Protein AF-A0A345YIQ7-F1 (afdb_monomer_lite)

Organism: NCBI:txid2182384

Secondary structure (DSSP, 8-state):
-PPP-BB-TTT--B---TTSTT----EEE--STTPPPEEESS--SSSEETTEEHHHHHHHHHS-HHHHHHHHHHHSSHHHHHHHHHH--EEEETTT--EEEESS---S-SSSPEEEE-S-TTS--GGGTT--HHHHHHTTSEEEE-PPPS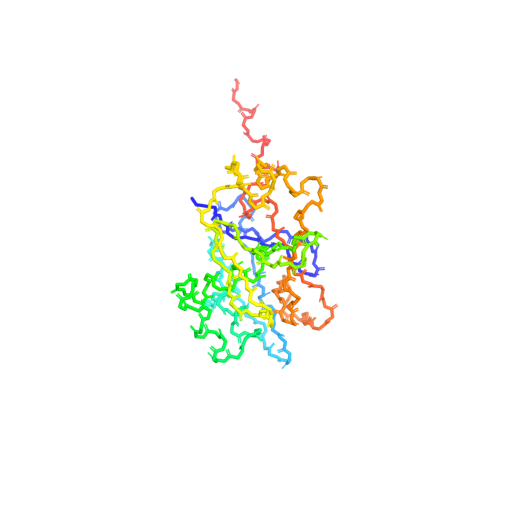S---EES-TT--TTTSPPPPBPTTTTT--GGGGSSSS---

Structure (mmCIF, N/CA/C/O backbone):
data_AF-A0A345YIQ7-F1
#
_entry.id   AF-A0A345YIQ7-F1
#
loop_
_atom_site.group_PDB
_atom_site.id
_atom_site.type_symbol
_atom_site.label_atom_id
_atom_site.label_alt_id
_atom_site.label_comp_id
_atom_site.label_asym_id
_atom_site.label_entity_id
_atom_site.label_seq_id
_atom_site.pdbx_PDB_ins_code
_atom_site.Cartn_x
_atom_site.Cartn_y
_atom_site.Cartn_z
_atom_site.occupancy
_atom_site.B_iso_or_equiv
_atom_site.auth_seq_id
_atom_site.auth_comp_id
_atom_site.auth_asym_id
_atom_site.auth_atom_id
_atom_site.pdbx_PDB_model_num
ATOM 1 N N . MET A 1 1 ? 10.682 13.491 6.549 1.00 53.28 1 MET A N 1
ATOM 2 C CA . MET A 1 1 ? 9.737 12.552 5.906 1.00 53.28 1 MET A CA 1
ATOM 3 C C . MET A 1 1 ? 10.575 11.399 5.394 1.00 53.28 1 MET A C 1
ATOM 5 O O . MET A 1 1 ? 11.660 11.678 4.908 1.00 53.28 1 MET A O 1
ATOM 9 N N . GLY A 1 2 ? 10.145 10.158 5.620 1.00 73.94 2 GLY A N 1
ATOM 10 C CA . GLY A 1 2 ? 10.881 8.972 5.170 1.00 73.94 2 GLY A CA 1
ATOM 11 C C . GLY A 1 2 ? 10.691 8.708 3.678 1.00 73.94 2 GLY A C 1
ATOM 12 O O . GLY A 1 2 ? 9.789 9.278 3.061 1.00 73.94 2 GLY A O 1
ATOM 13 N N . THR A 1 3 ? 11.538 7.853 3.122 1.00 88.88 3 THR A N 1
ATOM 14 C CA . THR A 1 3 ? 11.473 7.362 1.742 1.00 88.88 3 THR A CA 1
ATOM 15 C C . THR A 1 3 ? 10.584 6.123 1.655 1.00 88.88 3 THR A C 1
ATOM 17 O O . THR A 1 3 ? 10.470 5.337 2.600 1.00 88.88 3 THR A O 1
ATOM 20 N N . PHE A 1 4 ? 9.929 5.937 0.512 1.00 92.94 4 PHE A N 1
ATOM 21 C CA . PHE A 1 4 ? 9.233 4.697 0.193 1.00 92.94 4 PHE A CA 1
ATOM 22 C C . PHE A 1 4 ? 10.214 3.725 -0.444 1.00 92.94 4 PHE A C 1
ATOM 24 O O . PHE A 1 4 ? 10.956 4.079 -1.356 1.00 92.94 4 PHE A O 1
ATOM 31 N N . SER A 1 5 ? 10.206 2.483 0.015 1.00 95.19 5 SER A N 1
ATOM 32 C CA . SER A 1 5 ? 10.948 1.409 -0.626 1.00 95.19 5 SER A CA 1
ATOM 33 C C . SER A 1 5 ? 10.295 0.075 -0.290 1.00 95.19 5 SER A C 1
ATOM 35 O O . SER A 1 5 ? 9.668 -0.097 0.763 1.00 95.19 5 SER A O 1
ATOM 37 N N . TRP A 1 6 ? 10.465 -0.876 -1.197 1.00 97.38 6 TRP A N 1
ATOM 38 C CA . TRP A 1 6 ? 9.922 -2.219 -1.113 1.00 97.38 6 TRP A CA 1
ATOM 39 C C . TRP A 1 6 ? 11.036 -3.241 -1.277 1.00 97.38 6 TRP A C 1
ATOM 41 O O . TRP A 1 6 ? 12.146 -2.926 -1.704 1.00 97.38 6 TRP A O 1
ATOM 51 N N . LYS A 1 7 ? 10.727 -4.481 -0.930 1.00 97.94 7 LYS A N 1
ATOM 52 C CA . LYS A 1 7 ? 11.446 -5.642 -1.419 1.00 97.94 7 LYS A CA 1
ATOM 53 C C . LYS A 1 7 ? 10.797 -6.099 -2.714 1.00 97.94 7 LYS A C 1
ATOM 55 O O . LYS A 1 7 ? 9.567 -6.101 -2.830 1.00 97.94 7 LYS A O 1
ATOM 60 N N . THR A 1 8 ? 11.600 -6.495 -3.685 1.00 97.88 8 THR A N 1
ATOM 61 C CA . THR A 1 8 ? 11.051 -7.067 -4.909 1.00 97.88 8 THR A CA 1
ATOM 62 C C . THR A 1 8 ? 10.442 -8.439 -4.642 1.00 97.88 8 THR A C 1
ATOM 64 O O . THR A 1 8 ? 10.848 -9.164 -3.736 1.00 97.88 8 THR A O 1
ATOM 67 N N . ALA A 1 9 ? 9.409 -8.779 -5.399 1.00 97.56 9 ALA A N 1
ATOM 68 C CA . ALA A 1 9 ? 8.647 -10.006 -5.236 1.00 97.56 9 ALA A CA 1
ATOM 69 C C . ALA A 1 9 ? 9.387 -11.248 -5.769 1.00 97.56 9 ALA A C 1
ATOM 71 O O . ALA A 1 9 ? 9.071 -12.363 -5.362 1.00 97.56 9 ALA A O 1
ATOM 72 N N . ASP A 1 10 ? 10.364 -11.057 -6.656 1.00 97.25 10 ASP A N 1
ATOM 73 C CA . ASP A 1 10 ? 11.174 -12.108 -7.281 1.00 97.25 10 ASP A CA 1
ATOM 74 C C . ASP A 1 10 ? 12.348 -12.567 -6.402 1.00 97.25 10 ASP A C 1
ATOM 76 O O . ASP A 1 10 ? 12.560 -13.766 -6.221 1.00 97.25 10 ASP A O 1
ATOM 80 N N . THR A 1 11 ? 13.105 -11.628 -5.832 1.00 96.88 11 THR A N 1
ATOM 81 C CA . THR A 1 11 ? 14.329 -11.917 -5.066 1.00 96.88 11 THR A CA 1
ATOM 82 C C . THR A 1 11 ? 14.197 -11.629 -3.577 1.00 96.88 11 THR A C 1
ATOM 84 O O . THR A 1 11 ? 15.056 -12.044 -2.800 1.00 96.88 11 THR A O 1
ATOM 87 N N . ASN A 1 12 ? 13.126 -10.948 -3.151 1.00 97.06 12 ASN A N 1
ATOM 88 C CA . ASN A 1 12 ? 12.953 -10.458 -1.782 1.00 97.06 12 ASN A CA 1
ATOM 89 C C . ASN A 1 12 ? 14.079 -9.499 -1.335 1.00 97.06 12 ASN A C 1
ATOM 91 O O . ASN A 1 12 ? 14.315 -9.309 -0.139 1.00 97.06 12 ASN A O 1
ATOM 95 N N . GLU A 1 13 ? 14.783 -8.882 -2.286 1.00 96.31 13 GLU A N 1
ATOM 96 C CA . GLU A 1 13 ? 15.823 -7.890 -2.016 1.00 96.31 13 GLU A CA 1
ATOM 97 C C . GLU A 1 13 ? 15.228 -6.482 -1.990 1.00 96.31 13 GLU A C 1
ATOM 99 O O . GLU A 1 13 ? 14.309 -6.159 -2.740 1.00 96.31 13 GLU A O 1
ATOM 104 N N . SER A 1 14 ? 15.758 -5.625 -1.118 1.00 97.00 14 SER A N 1
ATOM 105 C CA . SER A 1 14 ? 15.308 -4.235 -1.012 1.00 97.00 14 SER A CA 1
ATOM 106 C C . SER A 1 14 ? 15.691 -3.414 -2.239 1.00 97.00 14 SER A C 1
ATOM 108 O O . SER A 1 14 ? 16.814 -3.506 -2.729 1.00 97.00 14 SER A O 1
ATOM 110 N N . ILE A 1 15 ? 14.776 -2.554 -2.672 1.00 97.25 15 ILE A N 1
ATOM 111 C CA . ILE A 1 15 ? 15.020 -1.540 -3.692 1.00 97.25 15 ILE A CA 1
ATOM 112 C C . ILE A 1 15 ? 15.771 -0.382 -3.032 1.00 97.25 15 ILE A C 1
ATOM 114 O O . ILE A 1 15 ? 15.213 0.368 -2.226 1.00 97.25 15 ILE A O 1
ATOM 118 N N . ALA A 1 16 ? 17.056 -0.277 -3.339 1.00 96.38 16 ALA A N 1
ATOM 119 C CA . ALA A 1 16 ? 17.892 0.845 -2.947 1.00 96.38 16 ALA A CA 1
ATOM 120 C C . ALA A 1 16 ? 17.504 2.105 -3.730 1.00 96.38 16 ALA A C 1
ATOM 122 O O . ALA A 1 16 ? 17.082 2.010 -4.884 1.00 96.38 16 ALA A O 1
ATOM 123 N N . ILE A 1 17 ? 17.617 3.267 -3.087 1.00 95.44 17 ILE A N 1
ATOM 124 C CA . ILE A 1 17 ? 17.454 4.546 -3.781 1.00 95.44 17 ILE A CA 1
ATOM 125 C C . ILE A 1 17 ? 18.788 5.011 -4.368 1.00 95.44 17 ILE A C 1
ATOM 127 O O . ILE A 1 17 ? 19.855 4.570 -3.927 1.00 95.44 17 ILE A O 1
ATOM 131 N N . SER A 1 18 ? 18.717 5.945 -5.309 1.00 94.38 18 SER A N 1
ATOM 132 C CA . SER A 1 18 ? 19.867 6.574 -5.967 1.00 94.38 18 SER A CA 1
ATOM 133 C C . SER A 1 18 ? 20.905 7.131 -4.984 1.00 94.38 18 SER A C 1
ATOM 135 O O . SER A 1 18 ? 22.092 6.855 -5.131 1.00 94.38 18 SER A O 1
ATOM 137 N N . ASP A 1 19 ? 20.449 7.813 -3.932 1.00 91.19 19 ASP A N 1
ATOM 138 C CA . ASP A 1 19 ? 21.289 8.421 -2.887 1.00 91.19 19 ASP A CA 1
ATOM 139 C C . ASP A 1 19 ? 21.796 7.439 -1.807 1.00 91.19 19 ASP A C 1
ATOM 141 O O . ASP A 1 19 ? 22.431 7.858 -0.839 1.00 91.19 19 ASP A O 1
ATOM 145 N N . SER A 1 20 ? 21.508 6.138 -1.916 1.00 92.56 20 SER A N 1
ATOM 146 C CA . SER A 1 20 ? 22.027 5.142 -0.965 1.00 92.56 20 SER A CA 1
ATOM 147 C C . SER A 1 20 ? 23.438 4.676 -1.334 1.00 92.56 20 SER A C 1
ATOM 149 O O . SER A 1 20 ? 23.842 4.741 -2.494 1.00 92.56 20 SER A O 1
ATOM 151 N N . SER A 1 21 ? 24.172 4.118 -0.370 1.00 89.50 21 SER A N 1
ATOM 152 C CA . SER A 1 21 ? 25.499 3.507 -0.584 1.00 89.50 21 SER A CA 1
ATOM 153 C C . SER A 1 21 ? 25.511 2.418 -1.666 1.00 89.50 21 SER A C 1
ATOM 155 O O . SER A 1 21 ? 26.498 2.239 -2.378 1.00 89.50 21 SER A O 1
ATOM 157 N N . ARG A 1 22 ? 24.390 1.704 -1.821 1.00 91.50 22 ARG A N 1
ATOM 158 C CA . ARG A 1 22 ? 24.201 0.648 -2.824 1.00 91.50 22 ARG A CA 1
ATOM 159 C C . ARG A 1 22 ? 23.920 1.195 -4.225 1.00 91.50 22 ARG A C 1
ATOM 161 O O . ARG A 1 22 ? 24.085 0.453 -5.194 1.00 91.50 22 ARG A O 1
ATOM 168 N N . GLY A 1 23 ? 23.505 2.459 -4.325 1.00 91.81 23 GLY A N 1
ATOM 169 C CA . GLY A 1 23 ? 23.017 3.090 -5.547 1.00 91.81 23 GLY A CA 1
ATOM 170 C C . GLY A 1 23 ? 21.697 2.500 -6.059 1.00 91.81 23 GLY A C 1
ATOM 171 O O . GLY A 1 23 ? 21.226 1.452 -5.607 1.00 91.81 23 GLY A O 1
ATOM 172 N N . ALA A 1 24 ? 21.095 3.176 -7.037 1.00 93.94 24 ALA A N 1
ATOM 173 C CA . ALA A 1 24 ? 19.934 2.653 -7.747 1.00 93.94 24 ALA A CA 1
ATOM 174 C C . ALA A 1 24 ? 20.339 1.568 -8.760 1.00 93.94 24 ALA A C 1
ATOM 176 O O . ALA A 1 24 ? 21.426 1.588 -9.346 1.00 93.94 24 ALA A O 1
ATOM 177 N N . ARG A 1 25 ? 19.430 0.618 -8.989 1.00 95.12 25 ARG A N 1
ATOM 178 C CA . ARG A 1 25 ? 19.499 -0.339 -10.099 1.00 95.12 25 ARG A CA 1
ATOM 179 C C . ARG A 1 25 ? 18.146 -0.428 -10.784 1.00 95.12 25 ARG A C 1
ATOM 181 O O . ARG A 1 25 ? 17.137 -0.148 -10.147 1.00 95.12 25 ARG A O 1
ATOM 188 N N . ASP A 1 26 ? 18.144 -0.897 -12.030 1.00 97.75 26 ASP A N 1
ATOM 189 C CA . ASP A 1 26 ? 16.927 -1.181 -12.795 1.00 97.75 26 ASP A CA 1
ATOM 190 C C . ASP A 1 26 ? 15.902 -1.963 -11.958 1.00 97.75 26 ASP A C 1
ATOM 192 O O . ASP A 1 26 ? 16.164 -3.094 -11.546 1.00 97.75 26 ASP A O 1
ATOM 196 N N . VAL A 1 27 ? 14.724 -1.380 -11.757 1.00 98.06 27 VAL A N 1
ATOM 197 C CA . VAL A 1 27 ? 13.566 -1.993 -11.100 1.00 98.06 27 VAL A CA 1
ATOM 198 C C . VAL A 1 27 ? 12.358 -1.879 -12.009 1.00 98.06 27 VAL A C 1
ATOM 200 O O . VAL A 1 27 ? 12.167 -0.893 -12.713 1.00 98.06 27 VAL A O 1
ATOM 203 N N . TYR A 1 28 ? 11.509 -2.891 -11.971 1.00 98.44 28 TYR A N 1
ATOM 204 C CA . TYR A 1 28 ? 10.303 -2.974 -12.768 1.00 98.44 28 TYR A CA 1
ATOM 205 C C . TYR A 1 28 ? 9.094 -3.057 -11.842 1.00 98.44 28 TYR A C 1
ATOM 207 O O . TYR A 1 28 ? 8.982 -3.995 -11.051 1.00 98.44 28 TYR A O 1
ATOM 215 N N . LEU A 1 29 ? 8.177 -2.093 -11.942 1.00 98.38 29 LEU A N 1
ATOM 216 C CA . LEU A 1 29 ? 6.825 -2.234 -11.408 1.00 98.38 29 LEU A CA 1
ATOM 217 C C . LEU A 1 29 ? 6.058 -3.174 -12.342 1.00 98.38 29 LEU A C 1
ATOM 219 O O . LEU A 1 29 ? 5.773 -2.833 -13.494 1.00 98.38 29 LEU A O 1
ATOM 223 N N . LEU A 1 30 ? 5.762 -4.375 -11.853 1.00 98.19 30 LEU A N 1
ATOM 224 C CA . LEU A 1 30 ? 5.058 -5.398 -12.615 1.00 98.19 30 LEU A CA 1
ATOM 225 C C . LEU A 1 30 ? 3.581 -5.025 -12.764 1.00 98.19 30 LEU A C 1
ATOM 227 O O . LEU A 1 30 ? 2.964 -4.500 -11.835 1.00 98.19 30 LEU A O 1
ATOM 231 N N . GLN A 1 31 ? 3.003 -5.349 -13.919 1.00 97.06 31 GLN A N 1
ATOM 232 C CA . GLN A 1 31 ? 1.607 -5.060 -14.235 1.00 97.06 31 GLN A CA 1
ATOM 233 C C . GLN A 1 31 ? 0.818 -6.362 -14.483 1.00 97.06 31 GLN A C 1
ATOM 235 O O . GLN A 1 31 ? 1.374 -7.319 -15.022 1.00 97.06 31 GLN A O 1
ATOM 240 N N . PRO A 1 32 ? -0.465 -6.443 -14.083 1.00 95.19 32 PRO A N 1
ATOM 241 C CA . PRO A 1 32 ? -1.320 -7.588 -14.388 1.00 95.19 32 PRO A CA 1
ATOM 242 C C . PRO A 1 32 ? -1.734 -7.608 -15.869 1.00 95.19 32 PRO A C 1
ATOM 244 O O . PRO A 1 32 ? -1.751 -6.575 -16.531 1.00 95.19 32 PRO A O 1
ATOM 247 N N . GLY A 1 33 ? -2.171 -8.772 -16.363 1.00 86.88 33 GLY A N 1
ATOM 248 C CA . GLY A 1 33 ? -2.872 -8.878 -17.651 1.00 86.88 33 GLY A CA 1
ATOM 249 C C . GLY A 1 33 ? -2.000 -8.659 -18.891 1.00 86.88 33 GLY A C 1
ATOM 250 O O . GLY A 1 33 ? -2.426 -7.965 -19.808 1.00 86.88 33 GLY A O 1
ATOM 251 N N . ASP A 1 34 ? -0.799 -9.244 -18.912 1.00 84.75 34 ASP A N 1
ATOM 252 C CA . ASP A 1 34 ? 0.189 -9.156 -20.005 1.00 84.75 34 ASP A CA 1
ATOM 253 C C . ASP A 1 34 ? 0.680 -7.726 -20.331 1.00 84.75 34 ASP A C 1
ATOM 255 O O . ASP A 1 34 ? 1.363 -7.507 -21.336 1.00 84.75 34 ASP A O 1
ATOM 259 N N . GLU A 1 35 ? 0.356 -6.739 -19.492 1.00 93.88 35 GLU A N 1
ATOM 260 C CA . GLU A 1 35 ? 0.889 -5.384 -19.606 1.00 93.88 35 GLU A CA 1
ATOM 261 C C . GLU A 1 35 ? 2.404 -5.371 -19.345 1.00 93.88 35 GLU A C 1
ATOM 263 O O . GLU A 1 35 ? 2.919 -6.065 -18.467 1.00 93.88 35 GLU A O 1
ATOM 268 N N . ALA A 1 36 ? 3.135 -4.573 -20.128 1.00 95.62 36 ALA A N 1
ATOM 269 C CA . ALA A 1 36 ? 4.586 -4.496 -20.016 1.00 95.62 36 ALA A CA 1
ATOM 270 C C . ALA A 1 36 ? 4.995 -3.860 -18.674 1.00 95.62 36 ALA A C 1
ATOM 272 O O . ALA A 1 36 ? 4.470 -2.801 -18.332 1.00 95.62 36 ALA A O 1
ATOM 273 N N . PRO A 1 37 ? 5.966 -4.430 -17.938 1.00 97.50 37 PRO A N 1
ATOM 274 C CA . PRO A 1 37 ? 6.440 -3.821 -16.703 1.00 97.50 37 PRO A CA 1
ATOM 275 C C . PRO A 1 37 ? 6.976 -2.402 -16.908 1.00 97.50 37 PRO A C 1
ATOM 277 O O . PRO A 1 37 ? 7.632 -2.099 -17.909 1.00 97.50 37 PRO A O 1
ATOM 280 N N . ILE A 1 38 ? 6.734 -1.535 -15.926 1.00 98.19 38 ILE A N 1
ATOM 281 C CA . ILE A 1 38 ? 7.197 -0.148 -15.951 1.00 98.19 38 ILE A CA 1
ATOM 282 C C . ILE A 1 38 ? 8.599 -0.099 -15.348 1.00 98.19 38 ILE A C 1
ATOM 284 O O . ILE A 1 38 ? 8.774 -0.367 -14.160 1.00 98.19 38 ILE A O 1
ATOM 288 N N . LYS A 1 39 ? 9.591 0.233 -16.176 1.00 98.31 39 LYS A N 1
ATOM 289 C CA . LYS A 1 39 ? 10.994 0.340 -15.772 1.00 98.31 39 LYS A CA 1
ATOM 290 C C . LYS A 1 39 ? 11.277 1.663 -15.051 1.00 98.31 39 LYS A C 1
ATOM 292 O O . LYS A 1 39 ? 10.866 2.718 -15.524 1.00 98.31 39 LYS A O 1
ATOM 297 N N . GLU A 1 40 ? 12.061 1.578 -13.986 1.00 98.19 40 GLU A N 1
ATOM 298 C CA . GLU A 1 40 ? 12.738 2.671 -13.293 1.00 98.19 40 GLU A CA 1
ATOM 299 C C . GLU A 1 40 ? 14.228 2.331 -13.183 1.00 98.19 40 GLU A C 1
ATOM 301 O O . GLU A 1 40 ? 14.563 1.248 -12.707 1.00 98.19 40 GLU A O 1
ATOM 306 N N . ASP A 1 41 ? 15.118 3.199 -13.657 1.00 96.75 41 ASP A N 1
ATOM 307 C CA . ASP A 1 41 ? 16.571 2.983 -13.614 1.00 96.75 41 ASP A CA 1
ATOM 308 C C . ASP A 1 41 ? 17.291 3.832 -12.564 1.00 96.75 41 ASP A C 1
ATOM 310 O O . ASP A 1 41 ? 18.425 3.501 -12.211 1.00 96.75 41 ASP A O 1
ATOM 314 N N . ASP A 1 42 ? 16.632 4.852 -12.009 1.00 96.62 42 ASP A N 1
ATOM 315 C CA . ASP A 1 42 ? 17.214 5.752 -11.015 1.00 96.62 42 ASP A CA 1
ATOM 316 C C . ASP A 1 42 ? 16.199 6.108 -9.916 1.00 96.62 42 ASP A C 1
ATOM 318 O O . ASP A 1 42 ? 15.748 7.241 -9.758 1.00 96.62 42 ASP A O 1
ATOM 322 N N . TYR A 1 43 ? 15.780 5.097 -9.150 1.00 96.94 43 TYR A N 1
ATOM 323 C CA . TYR A 1 43 ? 14.719 5.257 -8.158 1.00 96.94 43 TYR A CA 1
ATOM 324 C C . TYR A 1 43 ? 15.101 6.217 -7.013 1.00 96.94 43 TYR A C 1
ATOM 326 O O . TYR A 1 43 ? 15.955 5.914 -6.185 1.00 96.94 43 TYR A O 1
ATOM 334 N N . GLU A 1 44 ? 14.386 7.338 -6.886 1.00 95.62 44 GLU A N 1
ATOM 335 C CA . GLU A 1 44 ? 14.673 8.398 -5.897 1.00 95.62 44 GLU A CA 1
ATOM 336 C C . GLU A 1 44 ? 13.989 8.202 -4.523 1.00 95.62 44 GLU A C 1
ATOM 338 O O . GLU A 1 44 ? 14.030 9.078 -3.659 1.00 95.62 44 GLU A O 1
ATOM 343 N N . GLY A 1 45 ? 13.274 7.094 -4.295 1.00 94.12 45 GLY A N 1
ATOM 344 C CA . GLY A 1 45 ? 12.605 6.856 -3.004 1.00 94.12 45 GLY A CA 1
ATOM 345 C C . GLY A 1 45 ? 11.236 7.525 -2.823 1.00 94.12 45 GLY A C 1
ATOM 346 O O . GLY A 1 45 ? 10.669 7.472 -1.729 1.00 94.12 45 GLY A O 1
ATOM 347 N N . CYS A 1 46 ? 10.663 8.139 -3.864 1.00 93.19 46 CYS A N 1
ATOM 348 C CA . CYS A 1 46 ? 9.372 8.845 -3.784 1.00 93.19 46 CYS A CA 1
ATOM 349 C C . CYS A 1 46 ? 8.146 7.995 -4.176 1.00 93.19 46 CYS A C 1
ATOM 351 O O . CYS A 1 46 ? 7.013 8.500 -4.171 1.00 93.19 46 CYS A O 1
ATOM 353 N N . GLY A 1 47 ? 8.353 6.714 -4.494 1.00 95.44 47 GLY A N 1
ATOM 354 C CA . GLY A 1 47 ? 7.321 5.793 -4.972 1.00 95.44 47 GLY A CA 1
ATOM 355 C C . GLY A 1 47 ? 6.905 6.018 -6.426 1.00 95.44 47 GLY A C 1
ATOM 356 O O . GLY A 1 47 ? 5.792 5.656 -6.786 1.00 95.44 47 GLY A O 1
ATOM 357 N N . VAL A 1 48 ? 7.758 6.640 -7.242 1.00 97.25 48 VAL A N 1
ATOM 358 C CA . VAL A 1 48 ? 7.528 6.852 -8.677 1.00 97.25 48 VAL A CA 1
ATOM 359 C C . VAL A 1 48 ? 8.434 5.903 -9.456 1.00 97.25 48 VAL A C 1
ATOM 361 O O . VAL A 1 48 ? 9.620 5.836 -9.156 1.00 97.25 48 VAL A O 1
ATOM 364 N N . PHE A 1 49 ? 7.868 5.174 -10.417 1.00 97.75 49 PHE A N 1
ATOM 365 C CA . PHE A 1 49 ? 8.582 4.236 -11.284 1.00 97.75 49 PHE A CA 1
ATOM 366 C C . PHE A 1 49 ? 8.224 4.538 -12.733 1.00 97.75 49 PHE A C 1
ATOM 368 O O . PHE A 1 49 ? 7.044 4.493 -13.087 1.00 97.75 49 PHE A O 1
ATOM 375 N N . GLY A 1 50 ? 9.200 4.905 -13.563 1.00 96.44 50 GLY A N 1
ATOM 376 C CA . GLY A 1 50 ? 8.965 5.237 -14.973 1.00 96.44 50 GLY A CA 1
ATOM 377 C C . GLY A 1 50 ? 7.935 6.358 -15.163 1.00 96.44 50 GLY A C 1
ATOM 378 O O . GLY A 1 50 ? 7.163 6.350 -16.123 1.00 96.44 50 GLY A O 1
ATOM 379 N N . GLY A 1 51 ? 7.866 7.294 -14.210 1.00 96.31 51 GLY A N 1
ATOM 380 C CA . GLY A 1 51 ? 6.884 8.384 -14.174 1.00 96.31 51 GLY A CA 1
ATOM 381 C C . GLY A 1 51 ? 5.504 8.023 -13.606 1.00 96.31 51 GLY A C 1
ATOM 382 O O . GLY A 1 51 ? 4.638 8.896 -13.537 1.00 96.31 51 GLY A O 1
ATOM 383 N N . VAL A 1 52 ? 5.283 6.778 -13.172 1.00 97.44 52 VAL A N 1
ATOM 384 C CA . VAL A 1 52 ? 4.031 6.319 -12.550 1.00 97.44 52 VAL A CA 1
ATOM 385 C C . VAL A 1 52 ? 4.179 6.282 -11.032 1.00 97.44 52 VAL A C 1
ATOM 387 O O . VAL A 1 52 ? 5.045 5.5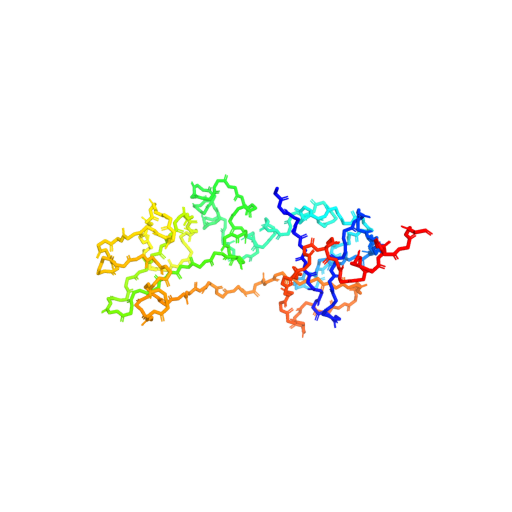87 -10.507 1.00 97.44 52 VAL A O 1
ATOM 390 N N . ASP A 1 53 ? 3.319 7.001 -10.307 1.00 97.94 53 ASP A N 1
ATOM 391 C CA . ASP A 1 53 ? 3.242 6.890 -8.847 1.00 97.94 53 ASP A CA 1
ATOM 392 C C . ASP A 1 53 ? 2.593 5.550 -8.464 1.00 97.94 53 ASP A C 1
ATOM 394 O O . ASP A 1 53 ? 1.431 5.292 -8.783 1.00 97.94 53 ASP A O 1
ATOM 398 N N . ALA A 1 54 ? 3.352 4.691 -7.784 1.00 98.06 54 ALA A N 1
ATOM 399 C CA . ALA A 1 54 ? 2.941 3.338 -7.429 1.00 98.06 54 ALA A CA 1
ATOM 400 C C . ALA A 1 54 ? 1.681 3.322 -6.550 1.00 98.06 54 ALA A C 1
ATOM 402 O O . ALA A 1 54 ? 0.820 2.463 -6.724 1.00 98.06 54 ALA A O 1
ATOM 403 N N . TYR A 1 55 ? 1.514 4.282 -5.636 1.00 97.06 55 TYR A N 1
ATOM 404 C CA . TYR A 1 55 ? 0.316 4.334 -4.798 1.00 97.06 55 TYR A CA 1
ATOM 405 C C . TYR A 1 55 ? -0.900 4.830 -5.565 1.00 97.06 55 TYR A C 1
ATOM 407 O O . TYR A 1 55 ? -1.994 4.296 -5.380 1.00 97.06 55 TYR A O 1
ATOM 415 N N . GLN A 1 56 ? -0.730 5.814 -6.446 1.00 97.62 56 GLN A N 1
ATOM 416 C CA . GLN A 1 56 ? -1.810 6.193 -7.351 1.00 97.62 56 GLN A CA 1
ATOM 417 C C . GLN A 1 56 ? -2.223 5.004 -8.232 1.00 97.62 56 GLN A C 1
ATOM 419 O O . GLN A 1 56 ? -3.410 4.690 -8.295 1.00 97.62 56 GLN A O 1
ATOM 424 N N . TRP A 1 57 ? -1.253 4.298 -8.823 1.00 97.88 57 TRP A N 1
ATOM 425 C CA . TRP A 1 57 ? -1.498 3.084 -9.605 1.00 97.88 57 TRP A CA 1
ATOM 426 C C . TRP A 1 57 ? -2.258 2.030 -8.789 1.00 97.88 57 TRP A C 1
ATOM 428 O O . TRP A 1 57 ? -3.245 1.470 -9.264 1.00 97.88 57 TRP A O 1
ATOM 438 N N . LEU A 1 58 ? -1.859 1.805 -7.532 1.00 97.00 58 LEU A N 1
ATOM 439 C CA . LEU A 1 58 ? -2.517 0.855 -6.635 1.00 97.00 58 LEU A CA 1
ATOM 440 C C . LEU A 1 58 ? -3.991 1.219 -6.405 1.00 97.00 58 LEU A C 1
ATOM 442 O O . LEU A 1 58 ? -4.853 0.340 -6.444 1.00 97.00 58 LEU A O 1
ATOM 446 N N . ALA A 1 59 ? -4.288 2.500 -6.178 1.00 96.19 59 ALA A N 1
ATOM 447 C CA . ALA A 1 59 ? -5.656 2.971 -5.984 1.00 96.19 59 ALA A CA 1
ATOM 448 C C . ALA A 1 59 ? -6.508 2.792 -7.247 1.00 96.19 59 ALA A C 1
ATOM 450 O O . ALA A 1 59 ? -7.607 2.248 -7.173 1.00 96.19 59 ALA A O 1
ATOM 451 N N . GLU A 1 60 ? -5.986 3.195 -8.404 1.00 96.50 60 GLU A N 1
ATOM 452 C CA . GLU A 1 60 ? -6.689 3.122 -9.689 1.00 96.50 60 GLU A CA 1
ATOM 453 C C . GLU A 1 60 ? -6.957 1.684 -10.149 1.00 96.50 60 GLU A C 1
ATOM 455 O O . GLU A 1 60 ? -7.962 1.432 -10.808 1.00 96.50 60 GLU A O 1
ATOM 460 N N . ARG A 1 61 ? -6.087 0.727 -9.802 1.00 96.00 61 ARG A N 1
ATOM 461 C CA . ARG A 1 61 ? -6.281 -0.685 -10.172 1.00 96.00 61 ARG A CA 1
ATOM 462 C C . ARG A 1 61 ? -7.269 -1.425 -9.290 1.00 96.00 61 ARG A C 1
ATOM 464 O O . ARG A 1 61 ? -7.890 -2.369 -9.763 1.00 96.00 61 ARG A O 1
ATOM 471 N N . ASN A 1 62 ? -7.407 -1.025 -8.030 1.00 95.44 62 ASN A N 1
ATOM 472 C CA . ASN A 1 62 ? -8.249 -1.741 -7.072 1.00 95.44 62 ASN A CA 1
ATOM 473 C C . ASN A 1 62 ? -9.626 -1.097 -6.864 1.00 95.44 62 ASN A C 1
ATOM 475 O O . ASN A 1 62 ? -10.464 -1.697 -6.196 1.00 95.44 62 ASN A O 1
ATOM 479 N N . LEU A 1 63 ? -9.875 0.102 -7.400 1.00 93.88 63 LEU A N 1
ATOM 480 C CA . LEU A 1 63 ? -11.123 0.838 -7.197 1.00 93.88 63 LEU A CA 1
ATOM 481 C C . LEU A 1 63 ? -11.796 1.186 -8.523 1.00 93.88 63 LEU A C 1
ATOM 483 O O . LEU A 1 63 ? -11.146 1.541 -9.504 1.00 93.88 63 LEU A O 1
ATOM 487 N N . THR A 1 64 ? -13.128 1.156 -8.527 1.00 93.62 64 THR A N 1
ATOM 488 C CA . THR A 1 64 ? -13.915 1.776 -9.604 1.00 93.62 64 THR A CA 1
ATOM 489 C C . THR A 1 64 ? -13.712 3.299 -9.618 1.00 93.62 64 THR A C 1
ATOM 491 O O . THR A 1 64 ? -13.373 3.875 -8.578 1.00 93.62 64 THR A O 1
ATOM 494 N N . PRO A 1 65 ? -13.943 3.990 -10.751 1.00 94.69 65 PRO A N 1
ATOM 495 C CA . PRO A 1 65 ? -13.839 5.450 -10.817 1.00 94.69 65 PRO A CA 1
ATOM 496 C C . PRO A 1 65 ? -14.685 6.171 -9.759 1.00 94.69 65 PRO A C 1
ATOM 498 O O . PRO A 1 65 ? -14.238 7.160 -9.179 1.00 94.69 65 PRO A O 1
ATOM 501 N N . GLU A 1 66 ? -15.881 5.656 -9.471 1.00 93.06 66 GLU A N 1
ATOM 502 C CA . GLU A 1 66 ? -16.779 6.190 -8.448 1.00 93.06 66 GLU A CA 1
ATOM 503 C C . GLU A 1 66 ? -16.182 6.033 -7.042 1.00 93.06 66 GLU A C 1
ATOM 505 O O . GLU A 1 66 ? -16.069 7.016 -6.309 1.00 93.06 66 GLU A O 1
ATOM 510 N N . GLN A 1 67 ? -15.714 4.829 -6.689 1.00 92.56 67 GLN A N 1
ATOM 511 C CA . GLN A 1 67 ? -15.059 4.577 -5.398 1.00 92.56 67 GLN A CA 1
ATOM 512 C C . GLN A 1 67 ? -13.784 5.407 -5.227 1.00 92.56 67 GLN A C 1
ATOM 514 O O . GLN A 1 67 ? -13.520 5.921 -4.139 1.00 92.56 67 GLN A O 1
ATOM 519 N N . LEU A 1 68 ? -12.983 5.544 -6.287 1.00 94.75 68 LEU A N 1
ATOM 520 C CA . LEU A 1 68 ? -11.759 6.336 -6.260 1.00 94.75 68 LEU A CA 1
ATOM 521 C C . LEU A 1 68 ? -12.065 7.815 -6.006 1.00 94.75 68 LEU A C 1
ATOM 523 O O . LEU A 1 68 ? -11.390 8.441 -5.190 1.00 94.75 68 LEU A O 1
ATOM 527 N N . GLN A 1 69 ? -13.089 8.367 -6.658 1.00 94.62 69 GLN A N 1
ATOM 528 C CA . GLN A 1 69 ? -13.494 9.757 -6.459 1.00 94.62 69 GLN A CA 1
ATOM 529 C C . GLN A 1 69 ? -13.936 10.011 -5.010 1.00 94.62 69 GLN A C 1
ATOM 531 O O . GLN A 1 69 ? -13.453 10.954 -4.381 1.00 94.62 69 GLN A O 1
ATOM 536 N N . GLU A 1 70 ? -14.779 9.143 -4.447 1.00 91.94 70 GLU A N 1
ATOM 537 C CA . GLU A 1 70 ? -15.197 9.234 -3.040 1.00 91.94 70 GLU A CA 1
ATOM 538 C C . GLU A 1 70 ? -14.003 9.100 -2.080 1.00 91.94 70 GLU A C 1
ATOM 540 O O . GLU A 1 70 ? -13.865 9.854 -1.114 1.00 91.94 70 GLU A O 1
ATOM 545 N N . ALA A 1 71 ? -13.087 8.173 -2.363 1.00 91.94 71 ALA A N 1
ATOM 546 C CA . ALA A 1 71 ? -11.873 7.982 -1.580 1.00 91.94 71 ALA A CA 1
ATOM 547 C C . ALA A 1 71 ? -10.946 9.209 -1.625 1.00 91.94 71 ALA A C 1
ATOM 549 O O . ALA A 1 71 ? -10.359 9.572 -0.604 1.00 91.94 71 ALA A O 1
ATOM 550 N N . ILE A 1 72 ? -10.833 9.883 -2.773 1.00 94.25 72 ILE A N 1
ATOM 551 C CA . ILE A 1 72 ? -10.046 11.115 -2.928 1.00 94.25 72 ILE A CA 1
ATOM 552 C C . ILE A 1 72 ? -10.625 12.250 -2.083 1.00 94.25 72 ILE A C 1
ATOM 554 O O . ILE A 1 72 ? -9.858 12.984 -1.465 1.00 94.25 72 ILE A O 1
ATOM 558 N N . GLU A 1 73 ? -11.947 12.384 -1.992 1.00 92.50 73 GLU A N 1
ATOM 559 C CA . GLU A 1 73 ? -12.576 13.399 -1.132 1.00 92.50 73 GLU A CA 1
ATOM 560 C C . GLU A 1 73 ? -12.230 13.198 0.352 1.00 92.50 73 GLU A C 1
A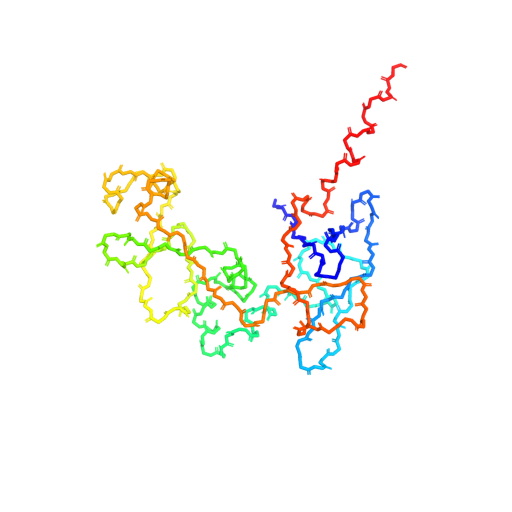TOM 562 O O . GLU A 1 73 ? -12.130 14.162 1.114 1.00 92.50 73 GLU A O 1
ATOM 567 N N . VAL A 1 74 ? -11.989 11.948 0.756 1.00 88.75 74 VAL A N 1
ATOM 568 C CA . VAL A 1 74 ? -11.632 11.571 2.128 1.00 88.75 74 VAL A CA 1
ATOM 569 C C . VAL A 1 74 ? -10.124 11.671 2.395 1.00 88.75 74 VAL A C 1
ATOM 571 O O . VAL A 1 74 ? -9.720 12.175 3.447 1.00 88.75 74 VAL A O 1
ATOM 574 N N . CYS A 1 75 ? -9.292 11.180 1.474 1.00 88.56 75 CYS A N 1
ATOM 575 C CA . CYS A 1 75 ? -7.837 11.058 1.635 1.00 88.56 75 CYS A CA 1
ATOM 576 C C . CYS A 1 75 ? -7.046 12.237 1.035 1.00 88.56 75 CYS A C 1
ATOM 578 O O . CYS A 1 75 ? -5.853 12.379 1.299 1.00 88.56 75 CYS A O 1
ATOM 580 N N . GLY A 1 76 ? -7.688 13.081 0.228 1.00 92.06 76 GLY A N 1
ATOM 581 C CA . GLY A 1 76 ? -7.139 14.288 -0.393 1.00 92.06 76 GLY A CA 1
ATOM 582 C C . GLY A 1 76 ? -6.603 14.103 -1.817 1.00 92.06 76 GLY A C 1
ATOM 583 O O . GLY A 1 76 ? -6.709 15.022 -2.625 1.00 92.06 76 GLY A O 1
ATOM 584 N N . ASN A 1 77 ? -6.019 12.948 -2.149 1.00 94.12 77 ASN A N 1
ATOM 585 C CA . ASN A 1 77 ? -5.559 12.614 -3.505 1.00 94.12 77 ASN A CA 1
ATOM 586 C C . ASN A 1 77 ? -5.382 11.094 -3.684 1.00 94.12 77 ASN A C 1
ATOM 588 O O . ASN A 1 77 ? -5.348 10.351 -2.703 1.00 94.12 77 ASN A O 1
ATOM 592 N N . ALA A 1 78 ? -5.236 10.639 -4.934 1.00 95.31 78 ALA A N 1
ATOM 593 C CA . ALA A 1 78 ? -5.143 9.217 -5.277 1.00 95.31 78 ALA A CA 1
ATOM 594 C C . ALA A 1 78 ? -3.913 8.518 -4.669 1.00 95.31 78 ALA A C 1
ATOM 596 O O . ALA A 1 78 ? -4.026 7.391 -4.191 1.00 95.31 78 ALA A O 1
ATOM 597 N N . LYS A 1 79 ? -2.761 9.203 -4.588 1.00 94.69 79 LYS A N 1
ATOM 598 C CA . LYS A 1 79 ? -1.571 8.686 -3.891 1.00 94.69 79 LYS A CA 1
ATOM 599 C C . LYS A 1 79 ? -1.892 8.366 -2.430 1.00 94.69 79 LYS A C 1
ATOM 601 O O . LYS A 1 79 ? -1.584 7.280 -1.953 1.00 94.69 79 LYS A O 1
ATOM 606 N N . MET A 1 80 ? -2.561 9.273 -1.720 1.00 91.94 80 MET A N 1
ATOM 607 C CA . MET A 1 80 ? -2.952 9.047 -0.326 1.00 91.94 80 MET A CA 1
ATOM 608 C C . MET A 1 80 ? -3.998 7.942 -0.181 1.00 91.94 80 MET A C 1
ATOM 610 O O . MET A 1 80 ? -3.948 7.216 0.809 1.00 91.94 80 MET A O 1
ATOM 614 N N . VAL A 1 81 ? -4.889 7.760 -1.163 1.00 93.50 81 VAL A N 1
ATOM 615 C CA . VAL A 1 81 ? -5.781 6.590 -1.210 1.00 93.50 81 VAL A CA 1
ATOM 616 C C . VAL A 1 81 ? -4.957 5.304 -1.278 1.00 93.50 81 VAL A C 1
ATOM 618 O O . VAL A 1 81 ? -5.147 4.430 -0.437 1.00 93.50 81 VAL A O 1
ATOM 621 N N . GLY A 1 82 ? -3.992 5.203 -2.195 1.00 94.38 82 GLY A N 1
ATOM 622 C CA . GLY A 1 82 ? -3.117 4.032 -2.312 1.00 94.38 82 GLY A CA 1
ATOM 623 C C . GLY A 1 82 ? -2.279 3.768 -1.064 1.00 94.38 82 GLY A C 1
ATOM 624 O O . GLY A 1 82 ? -2.173 2.627 -0.612 1.00 94.38 82 GLY A O 1
ATOM 625 N N . VAL A 1 83 ? -1.744 4.820 -0.438 1.00 91.88 83 VAL A N 1
ATOM 626 C CA . VAL A 1 83 ? -1.062 4.698 0.858 1.00 91.88 83 VAL A CA 1
ATOM 627 C C . VAL A 1 83 ? -2.023 4.120 1.896 1.00 91.88 83 VAL A C 1
ATOM 629 O O . VAL A 1 83 ? -1.660 3.171 2.587 1.00 91.88 83 VAL A O 1
ATOM 632 N N . SER A 1 84 ? -3.260 4.617 1.991 1.00 90.56 84 SER A N 1
ATOM 633 C CA . SER A 1 84 ? -4.269 4.057 2.897 1.00 90.56 84 SER A CA 1
ATOM 634 C C . SER A 1 84 ? -4.619 2.602 2.570 1.00 90.56 84 SER A C 1
ATOM 636 O O . SER A 1 84 ? -4.755 1.817 3.504 1.00 90.56 84 SER A O 1
ATOM 638 N N . LEU A 1 85 ? -4.704 2.213 1.296 1.00 91.44 85 LEU A N 1
ATOM 639 C CA . LEU A 1 85 ? -4.951 0.826 0.882 1.00 91.44 85 LEU A CA 1
ATOM 640 C C . LEU A 1 85 ? -3.845 -0.125 1.355 1.00 91.44 85 LEU A C 1
ATOM 642 O O . LEU A 1 85 ? -4.135 -1.146 1.974 1.00 91.44 85 LEU A O 1
ATOM 646 N N . GLU A 1 86 ? -2.578 0.221 1.115 1.00 91.00 86 GLU A N 1
ATOM 647 C CA . GLU A 1 86 ? -1.443 -0.644 1.471 1.00 91.00 86 GLU A CA 1
ATOM 648 C C . GLU A 1 86 ? -1.058 -0.546 2.964 1.00 91.00 86 GLU A C 1
ATOM 650 O O . GLU A 1 86 ? -0.515 -1.490 3.546 1.00 91.00 86 GLU A O 1
ATOM 655 N N . HIS A 1 87 ? -1.294 0.602 3.612 1.00 85.88 87 HIS A N 1
ATOM 656 C CA . HIS A 1 87 ? -0.764 0.900 4.953 1.00 85.88 87 HIS A CA 1
ATOM 657 C C . HIS A 1 87 ? -1.808 1.059 6.029 1.00 85.88 87 HIS A C 1
ATOM 659 O O . HIS A 1 87 ? -1.509 0.809 7.202 1.00 85.88 87 HIS A O 1
ATOM 665 N N . GLY A 1 88 ? -2.981 1.552 5.665 1.00 83.00 88 GLY A N 1
ATOM 666 C CA . GLY A 1 88 ? -3.999 1.857 6.639 1.00 83.00 88 GLY A CA 1
ATOM 667 C C . GLY A 1 88 ? -4.574 0.569 7.210 1.00 83.00 88 GLY A C 1
ATOM 668 O O . GLY A 1 88 ? -4.775 -0.426 6.516 1.00 83.00 88 GLY A O 1
ATOM 669 N N . ASN A 1 89 ? -4.852 0.615 8.506 1.00 84.62 89 ASN A N 1
ATOM 670 C CA . ASN A 1 89 ? -5.713 -0.362 9.141 1.00 84.62 89 ASN A CA 1
ATOM 671 C C . ASN A 1 89 ? -7.018 0.344 9.484 1.00 84.62 89 ASN A C 1
ATOM 673 O O . ASN A 1 89 ? -7.021 1.511 9.891 1.00 84.62 89 ASN A O 1
ATOM 677 N N . TYR A 1 90 ? -8.106 -0.396 9.378 1.00 91.12 90 TYR A N 1
ATOM 678 C CA . TYR A 1 90 ? -9.302 -0.115 10.152 1.00 91.12 90 TYR A CA 1
ATOM 679 C C . TYR A 1 90 ? -9.387 -1.150 11.273 1.00 91.12 90 TYR A C 1
ATOM 681 O O . TYR A 1 90 ? -8.685 -2.160 11.267 1.00 91.12 90 TYR A O 1
ATOM 689 N N . PHE A 1 91 ? -10.194 -0.877 12.283 1.00 92.81 91 PHE A N 1
ATOM 690 C CA . PHE A 1 91 ? -10.279 -1.696 13.480 1.00 92.81 91 PHE A CA 1
ATOM 691 C C . PHE A 1 91 ? -11.701 -2.173 13.662 1.00 92.81 91 PHE A C 1
ATOM 693 O O . PHE A 1 91 ? -12.630 -1.372 13.640 1.00 92.81 91 PHE A O 1
ATOM 700 N N . GLU A 1 92 ? -11.859 -3.467 13.880 1.00 93.94 92 GLU A N 1
ATOM 701 C CA . GLU A 1 92 ? -13.122 -4.058 14.287 1.00 93.94 92 GLU A CA 1
ATOM 702 C C . GLU A 1 92 ? -13.147 -4.162 15.812 1.00 93.94 92 GLU A C 1
ATOM 704 O O . GLU A 1 92 ? -12.243 -4.733 16.428 1.00 93.94 92 GLU A O 1
ATOM 709 N N . HIS A 1 93 ? -14.176 -3.600 16.439 1.00 94.00 93 HIS A N 1
ATOM 710 C CA . HIS A 1 93 ? -14.348 -3.710 17.880 1.00 94.00 93 HIS A CA 1
ATOM 711 C C . HIS A 1 93 ? -14.932 -5.077 18.249 1.00 94.00 93 HIS A C 1
ATOM 713 O O . HIS A 1 93 ? -16.067 -5.399 17.896 1.00 94.00 93 HIS A O 1
ATOM 719 N N . SER A 1 94 ? -14.183 -5.874 19.010 1.00 94.69 94 SER A N 1
ATOM 720 C CA . SER A 1 94 ? -14.447 -7.308 19.199 1.00 94.69 94 SER A CA 1
ATOM 721 C C . SER A 1 94 ? -15.770 -7.640 19.892 1.00 94.69 94 SER A C 1
ATOM 723 O O . SER A 1 94 ? -16.293 -8.738 19.716 1.00 94.69 94 SER A O 1
ATOM 725 N N . LYS A 1 95 ? -16.344 -6.705 20.661 1.00 92.19 95 LYS A N 1
ATOM 726 C CA . LYS A 1 95 ? -17.644 -6.902 21.327 1.00 92.19 95 LYS A CA 1
ATOM 727 C C . LYS A 1 95 ? -18.840 -6.482 20.468 1.00 92.19 95 LYS A C 1
ATOM 729 O O . LYS A 1 95 ? -19.937 -6.984 20.687 1.00 92.19 95 LYS A O 1
ATOM 734 N N . THR A 1 96 ? -18.662 -5.519 19.560 1.00 92.00 96 THR A N 1
ATOM 735 C CA . THR A 1 96 ? -19.779 -4.859 18.850 1.00 92.00 96 THR A CA 1
ATOM 736 C C . THR A 1 96 ? -19.762 -5.089 17.343 1.00 92.00 96 THR A C 1
ATOM 738 O O . THR A 1 96 ? -20.784 -4.868 16.701 1.00 92.00 96 THR A O 1
ATOM 741 N N . GLY A 1 97 ? -18.628 -5.502 16.768 1.00 92.25 97 GLY A N 1
ATOM 742 C CA . GLY A 1 97 ? -18.431 -5.619 15.321 1.00 92.25 97 GLY A CA 1
ATOM 743 C C . GLY A 1 97 ? -18.416 -4.274 14.584 1.00 92.25 97 GLY A C 1
ATOM 744 O O . GLY A 1 97 ? -18.472 -4.242 13.358 1.00 92.25 97 GLY A O 1
ATOM 745 N N . GLN A 1 98 ? -18.389 -3.145 15.303 1.00 91.62 98 GLN A N 1
ATOM 746 C CA . GLN A 1 98 ? -18.330 -1.823 14.682 1.00 91.62 98 GLN A CA 1
ATOM 747 C C . GLN A 1 98 ? -16.913 -1.542 14.172 1.00 91.62 98 GLN A C 1
ATOM 749 O O . GLN A 1 98 ? -15.932 -1.902 14.829 1.00 91.62 98 GLN A O 1
ATOM 754 N N . LEU A 1 99 ? -16.820 -0.896 13.006 1.00 92.31 99 LEU A N 1
ATOM 755 C CA . LEU A 1 99 ? -15.551 -0.549 12.376 1.00 92.31 99 LEU A CA 1
ATOM 756 C C . LEU A 1 99 ? -15.137 0.883 12.695 1.00 92.31 99 LEU A C 1
ATOM 758 O O . LEU A 1 99 ? -15.959 1.805 12.672 1.00 92.31 99 LEU A O 1
ATOM 762 N N . TYR A 1 100 ? -13.841 1.068 12.928 1.00 91.00 100 TYR A N 1
ATOM 763 C CA . TYR A 1 100 ? -13.256 2.354 13.274 1.00 91.00 100 TYR A CA 1
ATOM 764 C C . TYR A 1 100 ? -11.958 2.618 12.532 1.00 91.00 100 TYR A C 1
ATOM 766 O O . TYR A 1 100 ? -11.199 1.702 12.222 1.00 91.00 100 TYR A O 1
ATOM 774 N N . THR A 1 101 ? -11.655 3.892 12.334 1.00 90.88 101 THR A N 1
ATOM 775 C CA . THR A 1 101 ? -10.305 4.351 12.000 1.00 90.88 101 THR A CA 1
ATOM 776 C C . THR A 1 101 ? -9.836 5.334 13.043 1.00 90.88 101 THR A C 1
ATOM 778 O O . THR A 1 101 ? -10.640 6.017 13.672 1.00 90.88 101 THR A O 1
ATOM 781 N N . ILE A 1 102 ? -8.527 5.378 13.251 1.00 90.50 102 ILE A N 1
ATOM 782 C CA . ILE A 1 102 ? -7.899 6.215 14.267 1.00 90.50 102 ILE A CA 1
ATOM 783 C C . ILE A 1 102 ? -6.881 7.098 13.566 1.00 90.50 102 ILE A C 1
ATOM 785 O O . ILE A 1 102 ? -6.066 6.585 12.793 1.00 90.50 102 ILE A O 1
ATOM 789 N N . PHE A 1 103 ? -6.909 8.394 13.878 1.00 86.62 103 PHE A N 1
ATOM 790 C CA . PHE A 1 103 ? -6.007 9.437 13.378 1.00 86.62 103 PHE A CA 1
ATOM 791 C C . PHE A 1 103 ? -6.137 9.728 11.875 1.00 86.62 103 PHE A C 1
ATOM 793 O O . PHE A 1 103 ? -6.454 10.846 11.486 1.00 86.62 103 PHE A O 1
ATOM 800 N N . HIS A 1 104 ? -5.970 8.726 11.014 1.00 81.38 104 HIS A N 1
ATOM 801 C CA . HIS A 1 104 ? -6.191 8.865 9.578 1.00 81.38 104 HIS A CA 1
ATOM 802 C C . HIS A 1 104 ? -7.592 8.414 9.189 1.00 81.38 104 HIS A C 1
ATOM 804 O O . HIS A 1 104 ? -8.097 7.394 9.666 1.00 81.38 104 HIS A O 1
ATOM 810 N N . ARG A 1 105 ? -8.218 9.170 8.286 1.00 81.44 105 ARG A N 1
ATOM 811 C CA . ARG A 1 105 ? -9.401 8.687 7.581 1.00 81.44 105 ARG A CA 1
ATOM 812 C C . ARG A 1 105 ? -8.989 7.559 6.642 1.00 81.44 105 ARG A C 1
ATOM 814 O O . ARG A 1 105 ? -7.864 7.523 6.150 1.00 81.44 105 ARG A O 1
ATOM 821 N N . TYR A 1 106 ? -9.909 6.633 6.433 1.00 80.56 106 TYR A N 1
ATOM 822 C CA . TYR A 1 106 ? -9.724 5.497 5.545 1.00 80.56 106 TYR A CA 1
ATOM 823 C C . TYR A 1 106 ? -10.750 5.609 4.426 1.00 80.56 106 TYR A C 1
ATOM 825 O O . TYR A 1 106 ? -11.866 6.071 4.697 1.00 80.56 106 TYR A O 1
ATOM 833 N N . PRO A 1 107 ? -10.389 5.236 3.192 1.00 79.75 107 PRO A N 1
ATOM 834 C CA . PRO A 1 107 ? -11.314 5.308 2.076 1.00 79.75 107 PRO A CA 1
ATOM 835 C C . PRO A 1 107 ? -12.546 4.415 2.342 1.00 79.75 107 PRO A C 1
ATOM 837 O O . PRO A 1 107 ? -12.415 3.367 2.984 1.00 79.75 107 PRO A O 1
ATOM 840 N N . PRO A 1 108 ? -13.753 4.814 1.903 1.00 75.62 108 PRO A N 1
ATOM 841 C CA . PRO A 1 108 ? -15.007 4.106 2.181 1.00 75.62 108 PRO A CA 1
ATOM 842 C C . PRO A 1 108 ? -15.186 2.891 1.253 1.00 75.62 108 PRO A C 1
ATOM 844 O O . PRO A 1 108 ? -16.136 2.795 0.490 1.00 75.62 108 PRO A O 1
ATOM 847 N N . ILE A 1 109 ? -14.229 1.969 1.291 1.00 76.00 109 ILE A N 1
ATOM 848 C CA . ILE A 1 109 ? -14.113 0.841 0.347 1.00 76.00 109 ILE A CA 1
ATOM 849 C C . ILE A 1 109 ? -14.610 -0.485 0.920 1.00 76.00 109 ILE A C 1
ATOM 851 O O . ILE A 1 109 ? -14.581 -1.507 0.246 1.00 76.00 109 ILE A O 1
ATOM 855 N N . VAL A 1 110 ? -15.023 -0.475 2.184 1.00 78.38 110 VAL A N 1
ATOM 856 C CA . VAL A 1 110 ? -15.684 -1.608 2.824 1.00 78.38 110 VAL A CA 1
ATOM 857 C C . VAL A 1 110 ? -17.186 -1.346 2.850 1.00 78.38 110 VAL A C 1
ATOM 859 O O . VAL A 1 110 ? -17.618 -0.220 3.091 1.00 78.38 110 VAL A O 1
ATOM 862 N N . ASP A 1 111 ? -17.985 -2.394 2.660 1.00 79.94 111 ASP A N 1
ATOM 863 C CA . ASP A 1 111 ? -19.451 -2.286 2.591 1.00 79.94 111 ASP A CA 1
ATOM 864 C C . ASP A 1 111 ? -20.098 -1.816 3.910 1.00 79.94 111 ASP A C 1
ATOM 866 O O . ASP A 1 111 ? -21.266 -1.426 3.948 1.00 79.94 111 ASP A O 1
ATOM 870 N N . GLN A 1 112 ? -19.350 -1.856 5.017 1.00 81.94 112 GLN A N 1
ATOM 871 C CA . GLN A 1 112 ? -19.808 -1.425 6.332 1.00 81.94 112 GLN A CA 1
ATOM 872 C C . GLN A 1 112 ? -19.301 -0.008 6.660 1.00 81.94 112 GLN A C 1
ATOM 874 O O . GLN A 1 112 ? -18.102 0.250 6.568 1.00 81.94 112 GLN A O 1
ATOM 879 N N . PRO A 1 113 ? -20.162 0.905 7.150 1.00 85.50 113 PRO A N 1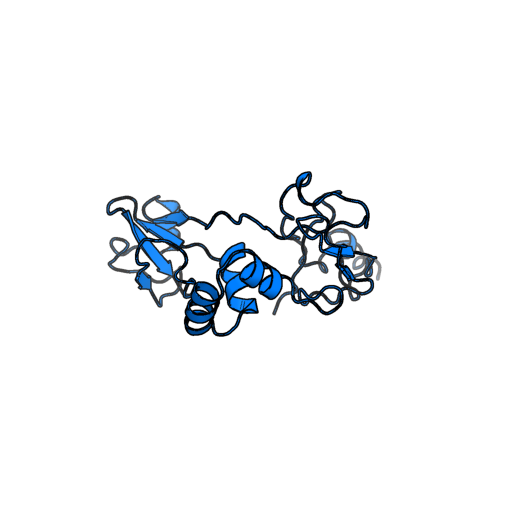
ATOM 880 C CA . PRO A 1 113 ? -19.733 2.235 7.570 1.00 85.50 113 PRO A CA 1
ATOM 881 C C . PRO A 1 113 ? -18.621 2.192 8.626 1.00 85.50 113 PRO A C 1
ATOM 883 O O . PRO A 1 113 ? -18.758 1.541 9.666 1.00 85.50 113 PRO A O 1
ATOM 886 N N . ILE A 1 114 ? -17.547 2.946 8.388 1.00 88.88 114 ILE A N 1
ATOM 887 C CA . ILE A 1 114 ? -16.437 3.107 9.330 1.00 88.88 114 ILE A CA 1
ATOM 888 C C . ILE A 1 114 ? -16.606 4.415 10.108 1.00 88.88 114 ILE A C 1
ATOM 890 O O . ILE A 1 114 ? -16.751 5.492 9.531 1.00 88.88 114 ILE A O 1
ATOM 894 N N . THR A 1 115 ? -16.530 4.340 11.437 1.00 90.38 115 THR A N 1
ATOM 895 C CA . THR A 1 115 ? -16.510 5.522 12.309 1.00 90.38 115 THR A CA 1
ATOM 896 C C . THR A 1 115 ? -15.087 6.060 12.450 1.00 90.38 115 THR A C 1
ATOM 898 O O . THR A 1 115 ? -14.206 5.378 12.967 1.00 90.38 115 THR A O 1
ATOM 901 N N . HIS A 1 116 ? -14.846 7.298 12.024 1.00 90.44 116 HIS A N 1
ATOM 902 C CA . HIS A 1 116 ? -13.537 7.925 12.189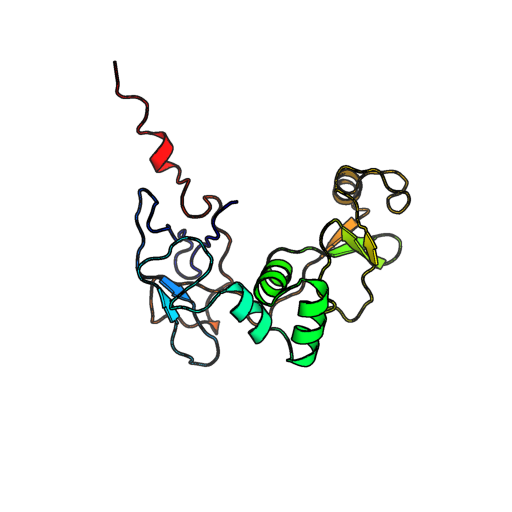 1.00 90.44 116 HIS A CA 1
ATOM 903 C C . HIS A 1 116 ? -13.386 8.563 13.576 1.00 90.44 116 HIS A C 1
ATOM 905 O O . HIS A 1 116 ? -14.191 9.411 13.964 1.00 90.44 116 HIS A O 1
ATOM 911 N N . LEU A 1 117 ? -12.338 8.170 14.298 1.00 91.31 117 LEU A N 1
ATOM 912 C CA . LEU A 1 117 ? -11.938 8.735 15.580 1.00 91.31 117 LEU A CA 1
ATOM 913 C C . LEU A 1 117 ? -10.704 9.621 15.374 1.00 91.31 117 LEU A C 1
ATOM 915 O O . LEU A 1 117 ? -9.594 9.130 15.146 1.00 91.31 117 LEU A O 1
ATOM 919 N N . ASP A 1 118 ? -10.909 10.932 15.478 1.00 91.06 118 ASP A N 1
ATOM 920 C CA . ASP A 1 118 ? -9.852 11.942 15.372 1.00 91.06 118 ASP A CA 1
ATOM 921 C C . ASP A 1 118 ? -9.091 12.070 16.702 1.00 91.06 118 ASP A C 1
ATOM 923 O O . ASP A 1 118 ? -9.221 13.032 17.460 1.00 91.06 118 ASP A O 1
ATOM 927 N N . ILE A 1 119 ? -8.368 11.003 17.039 1.00 92.00 119 ILE A N 1
ATOM 928 C CA . ILE A 1 119 ? -7.551 10.877 18.245 1.00 92.00 119 ILE A CA 1
ATOM 929 C C . ILE A 1 119 ? -6.205 10.256 17.896 1.00 92.00 119 ILE A C 1
ATOM 931 O O . ILE A 1 119 ? -6.067 9.533 16.908 1.00 92.00 119 ILE A O 1
ATOM 935 N N . THR A 1 120 ? -5.207 10.489 18.745 1.00 91.38 120 THR A N 1
ATOM 936 C CA . THR A 1 120 ? -3.935 9.770 18.639 1.00 91.38 120 THR A CA 1
ATOM 937 C C . THR A 1 120 ? -4.026 8.412 19.325 1.00 91.38 120 THR A C 1
ATOM 939 O O . THR A 1 120 ? -4.827 8.208 20.237 1.00 91.38 120 THR A O 1
ATOM 942 N N . TYR A 1 121 ? -3.153 7.482 18.938 1.00 91.88 121 TYR A N 1
ATOM 943 C CA . TYR A 1 121 ? -3.175 6.120 19.476 1.00 91.88 121 TYR A CA 1
ATOM 944 C C . TYR A 1 121 ? -2.904 6.032 20.985 1.00 91.88 121 TYR A C 1
ATOM 946 O O . TYR A 1 121 ? -3.290 5.049 21.611 1.00 91.88 121 TYR A O 1
ATOM 954 N N . GLY A 1 122 ? -2.240 7.035 21.568 1.00 94.75 122 GLY A N 1
ATOM 955 C CA . GLY A 1 122 ? -1.957 7.114 23.004 1.00 94.75 122 GLY A CA 1
ATOM 956 C C . GLY A 1 122 ? -3.007 7.883 23.809 1.00 94.75 122 GLY A C 1
ATOM 957 O O . GLY A 1 122 ? -2.818 8.077 25.006 1.00 94.75 122 GLY A O 1
ATOM 958 N N . THR A 1 123 ? -4.084 8.355 23.176 1.00 93.62 123 THR A N 1
ATOM 959 C CA . THR A 1 123 ? -5.143 9.114 23.847 1.00 93.62 123 THR A CA 1
ATOM 960 C C . THR A 1 123 ? -6.223 8.159 24.367 1.00 93.62 123 THR A C 1
ATOM 962 O O . THR A 1 123 ? -6.829 7.454 23.557 1.00 93.62 123 THR A O 1
ATOM 965 N N . PRO A 1 124 ? -6.499 8.134 25.687 1.00 94.50 124 PRO A N 1
ATOM 966 C CA . PRO A 1 124 ? -7.626 7.396 26.248 1.00 94.50 124 PRO A CA 1
ATOM 967 C C . PRO A 1 124 ? -8.960 7.817 25.632 1.00 94.50 124 PRO A C 1
ATOM 969 O O . PRO A 1 124 ? -9.191 9.009 25.421 1.00 94.50 124 PRO A O 1
ATOM 972 N N . HIS A 1 125 ? -9.849 6.858 25.377 1.00 92.75 125 HIS A N 1
ATOM 973 C CA . HIS A 1 125 ? -11.141 7.140 24.757 1.00 92.75 125 HIS A CA 1
ATOM 974 C C . HIS A 1 125 ? -12.267 6.274 25.335 1.00 92.75 125 HIS A C 1
ATOM 976 O O . HIS A 1 125 ? -12.078 5.093 25.624 1.00 92.75 125 HIS A O 1
ATOM 982 N N . GLU A 1 126 ? -13.470 6.843 25.468 1.00 90.12 126 GLU A N 1
ATOM 983 C CA . GLU A 1 126 ? -14.636 6.143 26.035 1.00 90.12 126 GLU A CA 1
ATOM 984 C C . GLU A 1 126 ? -15.036 4.909 25.214 1.00 90.12 126 GLU A C 1
ATOM 986 O O . GLU A 1 126 ? -15.370 3.877 25.786 1.00 90.12 126 GLU A O 1
ATOM 991 N N . PHE A 1 127 ? -14.911 4.970 23.881 1.00 85.75 127 PHE A N 1
ATOM 992 C CA . PHE A 1 127 ? -15.117 3.807 22.995 1.00 85.75 127 PHE A CA 1
ATOM 993 C C . PHE A 1 127 ? -14.214 2.611 23.305 1.00 85.75 127 PHE A C 1
ATOM 995 O O . PHE A 1 127 ? -14.516 1.502 22.877 1.00 85.75 127 PHE A O 1
ATOM 1002 N N . PHE A 1 128 ? -13.109 2.822 24.015 1.00 89.50 128 PHE A N 1
ATOM 1003 C CA . PHE A 1 128 ? -12.163 1.772 24.368 1.00 89.50 128 PHE A CA 1
ATOM 1004 C C . PHE A 1 128 ? -12.224 1.455 25.865 1.00 89.50 128 PHE A C 1
ATOM 1006 O O . PHE A 1 128 ? -11.212 1.093 26.459 1.00 89.50 128 PHE A O 1
ATOM 1013 N N . ASP A 1 129 ? -13.384 1.647 26.501 1.00 88.00 129 ASP A N 1
ATOM 1014 C CA . ASP A 1 129 ? -13.571 1.482 27.947 1.00 88.00 129 ASP A CA 1
ATOM 1015 C C . ASP A 1 129 ? -12.577 2.347 28.766 1.00 88.00 129 ASP A C 1
ATOM 1017 O O . ASP A 1 129 ? -12.109 1.957 29.836 1.00 88.00 129 ASP A O 1
ATOM 1021 N N . GLY A 1 130 ? -12.217 3.528 28.242 1.00 91.69 130 GLY A N 1
ATOM 1022 C CA . GLY A 1 130 ? -11.253 4.448 28.854 1.00 91.69 130 GLY A CA 1
ATOM 1023 C C . GLY A 1 130 ? -9.781 4.090 28.619 1.00 91.69 130 GLY A C 1
ATOM 1024 O O . GLY A 1 130 ? -8.906 4.766 29.158 1.00 91.69 130 GLY A O 1
ATOM 1025 N N . MET A 1 131 ? -9.483 3.059 27.824 1.00 94.81 131 MET A N 1
ATOM 1026 C CA . MET A 1 131 ? -8.124 2.750 27.370 1.00 94.81 131 MET A CA 1
ATOM 1027 C C . MET A 1 131 ? -7.710 3.653 26.203 1.00 94.81 131 MET A C 1
ATOM 1029 O O . MET A 1 131 ? -8.547 4.228 25.508 1.00 94.81 131 MET A O 1
ATOM 1033 N N . ASP A 1 132 ? -6.407 3.767 25.959 1.00 95.62 132 ASP A N 1
ATOM 1034 C CA . ASP A 1 132 ? -5.894 4.261 24.681 1.00 95.62 132 ASP A CA 1
ATOM 1035 C C . ASP A 1 132 ? -5.949 3.162 23.602 1.00 95.62 132 ASP A C 1
ATOM 1037 O O . ASP A 1 132 ? -6.075 1.970 23.907 1.00 95.62 132 ASP A O 1
ATOM 1041 N N . ALA A 1 133 ? -5.847 3.545 22.328 1.00 94.62 133 ALA A N 1
ATOM 1042 C CA . ALA A 1 133 ? -5.948 2.594 21.225 1.00 94.62 133 ALA A CA 1
ATOM 1043 C C . ALA A 1 133 ? -4.835 1.538 21.230 1.00 94.62 133 ALA A C 1
ATOM 1045 O O . ALA A 1 133 ? -5.102 0.382 20.904 1.00 94.62 133 ALA A O 1
ATOM 1046 N N . ASN A 1 134 ? -3.602 1.887 21.617 1.00 95.31 134 ASN A N 1
ATOM 1047 C CA . ASN A 1 134 ? -2.517 0.902 21.695 1.00 95.31 134 ASN A CA 1
ATOM 1048 C C . ASN A 1 134 ? -2.851 -0.193 22.714 1.00 95.31 134 ASN A C 1
ATOM 1050 O O . ASN A 1 134 ? -2.639 -1.379 22.452 1.00 95.31 134 ASN A O 1
ATOM 1054 N N . THR A 1 135 ? -3.387 0.196 23.869 1.00 96.88 135 THR A N 1
ATOM 1055 C CA . THR A 1 135 ? -3.827 -0.724 24.923 1.00 96.88 135 THR A CA 1
ATOM 1056 C C . THR A 1 135 ? -5.055 -1.534 24.484 1.00 96.88 135 THR A C 1
ATOM 1058 O O . THR A 1 135 ? -5.115 -2.746 24.714 1.00 96.88 135 THR A O 1
ATOM 1061 N N . ALA A 1 136 ? -6.001 -0.917 23.773 1.00 95.75 136 ALA A N 1
ATOM 1062 C CA . ALA A 1 136 ? -7.176 -1.596 23.225 1.00 95.75 136 ALA A CA 1
ATOM 1063 C C . ALA A 1 136 ? -6.814 -2.642 22.152 1.00 95.75 136 ALA A C 1
ATOM 1065 O O . ALA A 1 136 ? -7.387 -3.731 22.132 1.00 95.75 136 ALA A O 1
ATOM 1066 N N . ILE A 1 137 ? -5.822 -2.359 21.303 1.00 95.25 137 ILE A N 1
ATOM 1067 C CA . ILE A 1 137 ? -5.297 -3.315 20.315 1.00 95.25 137 ILE A CA 1
ATOM 1068 C C . ILE A 1 137 ? -4.595 -4.478 21.025 1.00 95.25 137 ILE A C 1
ATOM 1070 O O . ILE A 1 137 ? -4.889 -5.641 20.757 1.00 95.25 137 ILE A O 1
ATOM 1074 N N . LYS A 1 138 ? -3.709 -4.183 21.987 1.00 96.38 138 LYS A N 1
ATOM 1075 C CA . LYS A 1 138 ? -2.970 -5.210 22.747 1.00 96.38 138 LYS A CA 1
ATOM 1076 C C . LYS A 1 138 ? -3.880 -6.143 23.545 1.00 96.38 138 LYS A C 1
ATOM 1078 O O . LYS A 1 138 ? -3.551 -7.314 23.703 1.00 96.38 138 LYS A O 1
ATOM 1083 N N . SER A 1 139 ? -5.001 -5.637 24.055 1.00 95.94 139 SER A N 1
ATOM 1084 C CA . SER A 1 139 ? -5.976 -6.441 24.804 1.00 95.94 139 SER A CA 1
ATOM 1085 C C . SER A 1 139 ? -6.917 -7.263 23.914 1.00 95.94 139 SER A C 1
ATOM 1087 O O . SER A 1 139 ? -7.667 -8.087 24.434 1.00 95.94 139 SER A O 1
ATOM 1089 N N . GLY A 1 140 ? -6.891 -7.063 22.590 1.00 95.38 140 GLY A N 1
ATOM 1090 C CA . GLY A 1 140 ? -7.816 -7.704 21.651 1.00 95.38 140 GLY A CA 1
ATOM 1091 C C . GLY A 1 140 ? -9.212 -7.070 21.620 1.00 95.38 140 GLY A C 1
ATOM 1092 O O . GLY A 1 140 ? -10.142 -7.654 21.059 1.00 95.38 140 GLY A O 1
ATOM 1093 N N . LEU A 1 141 ? -9.388 -5.884 22.213 1.00 95.19 141 LEU A N 1
ATOM 1094 C CA . LEU A 1 141 ? -10.630 -5.121 22.085 1.00 95.19 141 LEU A CA 1
ATOM 1095 C C . LEU A 1 141 ? -10.782 -4.554 20.668 1.00 95.19 141 LEU A C 1
ATOM 1097 O O . LEU A 1 141 ? -11.868 -4.615 20.097 1.00 95.19 141 LEU A O 1
ATOM 1101 N N . LEU A 1 142 ? -9.691 -4.038 20.099 1.00 95.31 142 LEU A N 1
ATOM 1102 C CA . LEU A 1 142 ? -9.626 -3.589 18.710 1.00 95.31 142 LEU A CA 1
ATOM 1103 C C . LEU A 1 142 ? -8.817 -4.576 17.878 1.00 95.31 142 LEU A C 1
ATOM 1105 O O . LEU A 1 142 ? -7.617 -4.748 18.090 1.00 95.31 142 LEU A O 1
ATOM 1109 N N . ILE A 1 143 ? -9.473 -5.198 16.905 1.00 95.06 143 ILE A N 1
ATOM 1110 C CA . ILE A 1 143 ? -8.850 -6.148 15.992 1.00 95.06 143 ILE A CA 1
ATOM 1111 C C . ILE A 1 143 ? -8.470 -5.392 14.715 1.00 95.06 143 ILE A C 1
ATOM 1113 O O . ILE A 1 143 ? -9.367 -4.904 14.024 1.00 95.06 143 ILE A O 1
ATOM 1117 N N . PRO A 1 144 ? -7.174 -5.264 14.379 1.00 93.19 144 PRO A N 1
ATOM 1118 C CA . PRO A 1 144 ? -6.769 -4.621 13.140 1.00 93.19 144 PRO A CA 1
ATOM 1119 C C . PRO A 1 144 ? -7.237 -5.447 11.940 1.00 93.19 144 PRO A C 1
ATOM 1121 O O . PRO A 1 144 ? -7.088 -6.671 11.891 1.00 93.19 144 PRO A O 1
ATOM 1124 N N . ARG A 1 145 ? -7.788 -4.748 10.958 1.00 91.50 145 ARG A N 1
ATOM 1125 C CA . ARG A 1 145 ? -8.245 -5.265 9.677 1.00 91.50 145 ARG A CA 1
ATOM 1126 C C . ARG A 1 145 ? -7.608 -4.466 8.552 1.00 91.50 145 ARG A C 1
ATOM 1128 O O . ARG A 1 145 ? -7.236 -3.301 8.713 1.00 91.50 145 ARG A O 1
ATOM 1135 N N . ARG A 1 146 ? -7.497 -5.123 7.406 1.00 87.88 146 ARG A N 1
ATOM 1136 C CA . ARG A 1 146 ? -7.010 -4.552 6.156 1.00 87.88 146 ARG A CA 1
ATOM 1137 C C . ARG A 1 146 ? -7.938 -4.975 5.041 1.00 87.88 146 ARG A C 1
ATOM 1139 O O . ARG A 1 146 ? -8.667 -5.956 5.178 1.00 87.88 146 ARG A O 1
ATOM 1146 N N . VAL A 1 147 ? -7.919 -4.207 3.968 1.00 86.25 147 VAL A N 1
ATOM 1147 C CA . VAL A 1 147 ? -8.576 -4.608 2.734 1.00 86.25 147 VAL A CA 1
ATOM 1148 C C . VAL A 1 147 ? -7.645 -5.552 1.988 1.00 86.25 147 VAL A C 1
ATOM 1150 O O . VAL A 1 147 ? -6.433 -5.340 1.952 1.00 86.25 147 VAL A O 1
ATOM 1153 N N . GLU A 1 148 ? -8.212 -6.627 1.454 1.00 87.12 148 GLU A N 1
ATOM 1154 C CA . GLU A 1 148 ? -7.501 -7.509 0.538 1.00 87.12 148 GLU A CA 1
ATOM 1155 C C . GLU A 1 148 ? -7.476 -6.843 -0.837 1.00 87.12 148 GLU A C 1
ATOM 1157 O O . GLU A 1 148 ? -8.514 -6.436 -1.354 1.00 87.12 148 GLU A O 1
ATOM 1162 N N . LEU A 1 149 ? -6.279 -6.683 -1.397 1.00 92.06 149 LEU A N 1
ATOM 1163 C CA . LEU A 1 149 ? -6.083 -6.045 -2.693 1.00 92.06 149 LEU A CA 1
ATOM 1164 C C . LEU A 1 149 ? -5.970 -7.134 -3.753 1.00 92.06 149 LEU A C 1
ATOM 1166 O O . LEU A 1 149 ? -5.128 -8.023 -3.632 1.00 92.06 149 LEU A O 1
ATOM 1170 N N . GLU A 1 150 ? -6.804 -7.050 -4.786 1.00 94.00 150 GLU A N 1
ATOM 1171 C CA . GLU A 1 150 ? -6.731 -7.942 -5.947 1.00 94.00 150 GLU A CA 1
ATOM 1172 C C . GLU A 1 150 ? -5.442 -7.688 -6.736 1.00 94.00 150 GLU A C 1
ATOM 1174 O O . GLU A 1 150 ? -4.779 -8.623 -7.189 1.00 94.00 150 GLU A O 1
ATOM 1179 N N . PHE A 1 151 ? -5.042 -6.416 -6.816 1.00 96.50 151 PHE A N 1
ATOM 1180 C CA . PHE A 1 151 ? -3.849 -5.972 -7.520 1.00 96.50 151 PHE A CA 1
ATOM 1181 C C . PHE A 1 151 ? -2.859 -5.304 -6.553 1.00 96.50 151 PHE A C 1
ATOM 1183 O O . PHE A 1 151 ? -2.760 -4.075 -6.541 1.00 96.50 151 PHE A O 1
ATOM 1190 N N . PRO A 1 152 ? -2.135 -6.062 -5.704 1.00 97.12 152 PRO A N 1
ATOM 1191 C CA . PRO A 1 152 ? -1.098 -5.498 -4.841 1.00 97.12 152 PRO A CA 1
ATOM 1192 C C . PRO A 1 152 ? 0.112 -4.996 -5.646 1.00 97.12 152 PRO A C 1
ATOM 1194 O O . PRO A 1 152 ? 0.334 -5.403 -6.790 1.00 97.12 152 PRO A O 1
ATOM 1197 N N . LEU A 1 153 ? 0.945 -4.154 -5.033 1.00 98.00 153 LEU A N 1
ATOM 1198 C CA . LEU A 1 153 ? 2.216 -3.752 -5.634 1.00 98.00 153 LEU A CA 1
ATOM 1199 C C . LEU A 1 153 ? 3.163 -4.949 -5.738 1.00 98.00 153 LEU A C 1
ATOM 1201 O O . LEU A 1 153 ? 3.315 -5.720 -4.788 1.00 98.00 153 LEU A O 1
ATOM 1205 N N . LYS A 1 154 ? 3.803 -5.094 -6.899 1.00 98.12 154 LYS A N 1
ATOM 1206 C CA . LYS A 1 154 ? 4.829 -6.106 -7.155 1.00 98.12 154 LYS A CA 1
ATOM 1207 C C . LYS A 1 154 ? 5.953 -5.464 -7.944 1.00 98.12 154 LYS A C 1
ATOM 1209 O O . LYS A 1 154 ? 5.725 -4.911 -9.016 1.00 98.12 154 LYS A O 1
ATOM 1214 N N . PHE A 1 155 ? 7.156 -5.557 -7.407 1.00 98.38 155 PHE A N 1
ATOM 1215 C CA . PHE A 1 155 ? 8.365 -5.065 -8.050 1.00 98.38 155 PHE A CA 1
ATOM 1216 C C . PHE A 1 155 ? 9.290 -6.232 -8.371 1.00 98.38 155 PHE A C 1
ATOM 1218 O O . PHE A 1 155 ? 9.268 -7.241 -7.672 1.00 98.38 155 PHE A O 1
ATOM 1225 N N . SER A 1 156 ? 10.120 -6.097 -9.394 1.00 98.12 156 SER A N 1
ATOM 1226 C CA . SER A 1 156 ? 11.123 -7.092 -9.772 1.00 98.12 156 SER A CA 1
ATOM 1227 C C . SER A 1 156 ? 12.379 -6.404 -10.290 1.00 98.12 156 SER A C 1
ATOM 1229 O O . SER A 1 156 ? 12.308 -5.292 -10.807 1.00 98.12 156 SER A O 1
ATOM 1231 N N . PHE A 1 157 ? 13.529 -7.061 -10.169 1.00 97.94 157 PHE A N 1
ATOM 1232 C CA . PHE A 1 157 ? 14.750 -6.635 -10.863 1.00 97.94 157 PHE A CA 1
ATOM 1233 C C . PHE A 1 157 ? 14.861 -7.238 -12.275 1.00 97.94 157 PHE A C 1
ATOM 1235 O O . PHE A 1 157 ? 15.793 -6.938 -13.019 1.00 97.94 157 PHE A O 1
ATOM 1242 N N . SER A 1 158 ? 13.897 -8.075 -12.661 1.00 96.31 158 SER A N 1
ATOM 1243 C CA . SER A 1 158 ? 13.772 -8.728 -13.957 1.00 96.31 158 SER A CA 1
ATOM 1244 C C . SER A 1 158 ? 12.534 -8.195 -14.700 1.00 96.31 158 SER A C 1
ATOM 1246 O O . SER A 1 158 ? 11.435 -8.161 -14.149 1.00 96.31 158 SER A O 1
ATOM 1248 N N . PRO A 1 159 ? 12.656 -7.810 -15.982 1.00 95.31 159 PRO A N 1
ATOM 1249 C CA . PRO A 1 159 ? 11.510 -7.371 -16.783 1.00 95.31 159 PRO A CA 1
ATOM 1250 C C . PRO A 1 159 ? 10.607 -8.524 -17.244 1.00 95.31 159 PRO A C 1
ATOM 1252 O O . PRO A 1 159 ? 9.596 -8.276 -17.892 1.00 95.31 159 PRO A O 1
ATOM 1255 N N . ASN A 1 160 ? 10.997 -9.779 -17.002 1.00 93.81 160 ASN A N 1
ATOM 1256 C CA . ASN A 1 160 ? 10.348 -10.953 -17.592 1.00 93.81 160 ASN A CA 1
ATOM 1257 C C . ASN A 1 160 ? 9.476 -11.727 -16.595 1.00 93.81 160 ASN A C 1
ATOM 1259 O O . ASN A 1 160 ? 9.012 -12.819 -16.922 1.00 93.81 160 ASN A O 1
ATOM 1263 N N . GLU A 1 161 ? 9.291 -11.203 -15.384 1.00 94.19 161 GLU A N 1
ATOM 1264 C CA . GLU A 1 161 ? 8.489 -11.872 -14.366 1.00 94.19 161 GLU A CA 1
ATOM 1265 C C . GLU A 1 161 ? 6.991 -11.718 -14.627 1.00 94.19 161 GLU A C 1
ATOM 1267 O O . GLU A 1 161 ? 6.502 -10.646 -14.988 1.00 94.19 161 GLU A O 1
ATOM 1272 N N . ASP A 1 162 ? 6.250 -12.798 -14.387 1.00 92.81 162 ASP A N 1
ATOM 1273 C CA . ASP A 1 162 ? 4.794 -12.797 -14.468 1.00 92.81 162 ASP A CA 1
ATOM 1274 C C . ASP A 1 162 ? 4.187 -12.295 -13.154 1.00 92.81 162 ASP A C 1
ATOM 1276 O O . ASP A 1 162 ? 4.335 -12.923 -12.095 1.00 92.81 162 ASP A O 1
ATOM 1280 N N . TYR A 1 163 ? 3.426 -11.202 -13.247 1.00 96.19 163 TYR A N 1
ATOM 1281 C CA . TYR A 1 163 ? 2.692 -10.618 -12.133 1.00 96.19 163 TYR A CA 1
ATOM 1282 C C . TYR A 1 163 ? 1.826 -11.647 -11.403 1.00 96.19 163 TYR A C 1
ATOM 1284 O O . TYR A 1 163 ? 1.769 -11.620 -10.175 1.00 96.19 163 TYR A O 1
ATOM 1292 N N . ALA A 1 164 ? 1.146 -12.555 -12.109 1.00 95.06 164 ALA A N 1
ATOM 1293 C CA . ALA A 1 164 ? 0.220 -13.500 -11.481 1.00 95.06 164 ALA A CA 1
ATOM 1294 C C . ALA A 1 164 ? 0.933 -14.568 -10.635 1.00 95.06 164 ALA A C 1
ATOM 1296 O O . ALA A 1 164 ? 0.351 -15.088 -9.681 1.00 95.06 164 ALA A O 1
ATOM 1297 N N . SER A 1 165 ? 2.191 -14.872 -10.957 1.00 94.25 165 SER A N 1
ATOM 1298 C CA . SER A 1 165 ? 2.968 -15.930 -10.305 1.00 94.25 165 SER A CA 1
ATOM 1299 C C . SER A 1 165 ? 3.653 -15.501 -9.002 1.00 94.25 165 SER A C 1
ATOM 1301 O O . SER A 1 165 ? 3.952 -16.348 -8.159 1.00 94.25 165 SER A O 1
ATOM 1303 N N . LEU A 1 166 ? 3.885 -14.197 -8.817 1.00 95.88 166 LEU A N 1
ATOM 1304 C CA . LEU A 1 166 ? 4.653 -13.657 -7.694 1.00 95.88 166 LEU A CA 1
ATOM 1305 C C . LEU A 1 166 ? 3.769 -13.175 -6.529 1.00 95.88 166 LEU A C 1
ATOM 1307 O O . LEU A 1 166 ? 2.624 -12.763 -6.745 1.00 95.88 166 LEU A O 1
ATOM 1311 N N . PRO A 1 167 ? 4.275 -13.182 -5.280 1.00 96.44 167 PRO A N 1
ATOM 1312 C CA . PRO A 1 167 ? 3.576 -12.585 -4.143 1.00 96.44 167 PRO A CA 1
ATOM 1313 C C . PRO A 1 167 ? 3.558 -11.048 -4.227 1.00 96.44 167 PRO A C 1
ATOM 1315 O O . PRO A 1 167 ? 4.202 -10.444 -5.080 1.00 96.44 167 PRO A O 1
ATOM 1318 N N . ALA A 1 168 ? 2.809 -10.401 -3.331 1.00 97.19 168 ALA A N 1
ATOM 1319 C CA . ALA A 1 168 ? 2.918 -8.957 -3.128 1.00 97.19 168 ALA A CA 1
ATOM 1320 C C . ALA A 1 168 ? 4.331 -8.583 -2.647 1.00 97.19 168 ALA A C 1
ATOM 1322 O O . ALA A 1 168 ? 4.919 -9.298 -1.834 1.00 97.19 168 ALA A O 1
ATOM 1323 N N . SER A 1 169 ? 4.846 -7.445 -3.105 1.00 97.56 169 SER A N 1
ATOM 1324 C CA . SER A 1 169 ? 6.093 -6.883 -2.595 1.00 97.56 169 SER A CA 1
ATOM 1325 C C . SER A 1 169 ? 5.940 -6.438 -1.142 1.00 97.56 169 SER A C 1
ATOM 1327 O O . SER A 1 169 ? 4.998 -5.738 -0.774 1.00 97.56 169 SER A O 1
ATOM 1329 N N . GLU A 1 170 ? 6.894 -6.826 -0.298 1.00 95.81 170 GLU A N 1
ATOM 1330 C CA . GLU A 1 170 ? 6.949 -6.370 1.090 1.00 95.81 170 GLU A CA 1
ATOM 1331 C C . GLU A 1 170 ? 7.559 -4.974 1.184 1.00 95.81 170 GLU A C 1
ATOM 1333 O O . GLU A 1 170 ? 8.284 -4.533 0.298 1.00 95.81 170 GLU A O 1
ATOM 1338 N N . ARG A 1 171 ? 7.357 -4.279 2.304 1.00 93.69 171 ARG A N 1
ATOM 1339 C CA . ARG A 1 171 ? 8.097 -3.038 2.553 1.00 93.69 171 ARG A CA 1
ATOM 1340 C C . ARG A 1 171 ? 9.562 -3.308 2.839 1.00 93.69 171 ARG A C 1
ATOM 1342 O O . ARG A 1 171 ? 9.916 -4.265 3.531 1.00 93.69 171 ARG A O 1
ATOM 1349 N N . CYS A 1 172 ? 10.402 -2.391 2.382 1.00 93.88 172 CYS A N 1
ATOM 1350 C CA . CYS A 1 172 ? 11.789 -2.346 2.792 1.00 93.88 172 CYS A CA 1
ATOM 1351 C C . CYS A 1 172 ? 11.873 -1.850 4.249 1.00 93.88 172 CYS A C 1
ATOM 1353 O O . CYS A 1 172 ? 11.425 -0.736 4.537 1.00 93.88 172 CYS A O 1
ATOM 1355 N N . PRO A 1 173 ? 12.471 -2.619 5.178 1.00 92.69 173 PRO A N 1
ATOM 1356 C CA . PRO A 1 173 ? 12.677 -2.164 6.556 1.00 92.69 173 PRO A CA 1
ATOM 1357 C C . PRO A 1 173 ? 13.708 -1.026 6.656 1.00 92.69 173 PRO A C 1
ATOM 1359 O O . PRO A 1 173 ? 13.711 -0.289 7.636 1.00 92.69 173 PRO A O 1
ATOM 1362 N N . TYR A 1 174 ? 14.541 -0.863 5.626 1.00 92.12 174 TYR A N 1
ATOM 1363 C CA . TYR A 1 174 ? 15.629 0.115 5.542 1.00 92.12 174 TYR A CA 1
ATOM 1364 C C . TYR A 1 174 ? 15.227 1.401 4.809 1.00 92.12 174 TYR A C 1
ATOM 1366 O O . TYR A 1 174 ? 16.060 2.276 4.590 1.00 92.12 174 TYR A O 1
ATOM 1374 N N . GLN A 1 175 ? 13.965 1.507 4.371 1.00 90.75 175 GLN A N 1
ATOM 1375 C CA . GLN A 1 175 ? 13.456 2.627 3.566 1.00 90.75 175 GLN A CA 1
ATOM 1376 C C . GLN A 1 175 ? 14.280 2.889 2.283 1.00 90.75 175 GLN A C 1
ATOM 1378 O O . GLN A 1 175 ? 14.208 3.964 1.701 1.00 90.75 175 GLN A O 1
ATOM 1383 N N . GLY A 1 176 ? 15.052 1.902 1.815 1.00 91.88 176 GLY A N 1
ATOM 1384 C CA . GLY A 1 176 ? 15.925 2.027 0.647 1.00 91.88 176 GLY A CA 1
ATOM 1385 C C . GLY A 1 176 ? 17.210 2.832 0.873 1.00 91.88 176 GLY A C 1
ATOM 1386 O O . GLY A 1 176 ? 17.909 3.072 -0.104 1.00 91.88 176 GLY A O 1
ATOM 1387 N N . VAL A 1 177 ? 17.515 3.235 2.116 1.00 92.19 177 VAL A N 1
ATOM 1388 C CA . VAL A 1 177 ? 18.682 4.076 2.461 1.00 92.19 177 VAL A CA 1
ATOM 1389 C C . VAL A 1 177 ? 19.511 3.500 3.602 1.00 92.19 177 VAL A C 1
ATOM 1391 O O . VAL A 1 177 ? 20.725 3.534 3.531 1.00 92.19 177 VAL A O 1
ATOM 1394 N N . TYR A 1 178 ? 18.873 3.007 4.664 1.00 89.94 178 TYR A N 1
ATOM 1395 C CA . TYR A 1 178 ? 19.538 2.689 5.931 1.00 89.94 178 TYR A CA 1
ATOM 1396 C C . TYR A 1 178 ? 19.960 1.218 5.985 1.00 89.94 178 TYR A C 1
ATOM 1398 O O . TYR A 1 178 ? 19.371 0.437 6.740 1.00 89.94 178 TYR A O 1
ATOM 1406 N N . PHE A 1 179 ? 20.880 0.800 5.114 1.00 89.06 179 PHE A N 1
ATOM 1407 C CA . PHE A 1 179 ? 21.283 -0.602 5.042 1.00 89.06 179 PHE A CA 1
ATOM 1408 C C . PHE A 1 179 ? 22.293 -0.946 6.151 1.00 89.06 179 PHE A C 1
ATOM 1410 O O . PHE A 1 179 ? 23.086 -0.099 6.535 1.00 89.06 179 PHE A O 1
ATOM 1417 N N . PRO A 1 180 ? 22.308 -2.191 6.669 1.00 84.19 180 PRO A N 1
ATOM 1418 C CA . PRO A 1 180 ? 23.209 -2.563 7.768 1.00 84.19 180 PRO A CA 1
ATOM 1419 C C . PRO A 1 180 ? 24.700 -2.426 7.436 1.00 84.19 180 PRO A C 1
ATOM 1421 O O . PRO A 1 180 ? 25.506 -2.226 8.329 1.00 84.19 180 PRO A O 1
ATOM 1424 N N . GLU A 1 181 ? 25.055 -2.550 6.155 1.00 78.06 181 GLU A N 1
ATOM 1425 C CA . GLU A 1 181 ? 26.431 -2.402 5.655 1.00 78.06 181 GLU A CA 1
ATOM 1426 C C . GLU A 1 181 ? 26.955 -0.960 5.794 1.00 78.06 181 GLU A C 1
ATOM 1428 O O . GLU A 1 181 ? 28.160 -0.752 5.742 1.00 78.06 181 GLU A O 1
ATOM 1433 N N . ASP A 1 182 ? 26.063 0.012 6.018 1.00 72.12 182 ASP A N 1
ATOM 1434 C CA . ASP A 1 182 ? 26.405 1.429 6.180 1.00 72.12 182 ASP A CA 1
ATOM 1435 C C . ASP A 1 182 ? 26.819 1.777 7.622 1.00 72.12 182 ASP A C 1
ATOM 1437 O O . ASP A 1 182 ? 27.290 2.881 7.877 1.00 72.12 182 ASP A O 1
ATOM 1441 N N . GLU A 1 183 ? 26.629 0.863 8.584 1.00 62.88 183 GLU A N 1
ATOM 1442 C CA . GLU A 1 183 ? 26.963 1.087 10.001 1.00 62.88 183 GLU A CA 1
ATOM 1443 C C . GLU A 1 183 ? 28.444 0.792 10.326 1.00 62.88 183 GLU A C 1
ATOM 1445 O O . GLU A 1 183 ? 28.914 1.168 11.399 1.00 62.88 183 GLU A O 1
ATOM 1450 N N . ASP A 1 184 ? 29.189 0.158 9.410 1.00 57.06 184 ASP A N 1
ATOM 1451 C CA . ASP A 1 184 ? 30.569 -0.307 9.632 1.00 57.06 184 ASP A CA 1
ATOM 1452 C C . ASP A 1 184 ? 31.663 0.692 9.166 1.00 57.06 184 ASP A C 1
ATOM 1454 O O . ASP A 1 184 ? 32.851 0.421 9.347 1.00 57.06 184 ASP A O 1
ATOM 1458 N N . GLU A 1 185 ? 31.311 1.845 8.576 1.00 54.34 185 GLU A N 1
ATOM 1459 C CA . GLU A 1 185 ? 32.290 2.798 8.001 1.00 54.34 185 GLU A CA 1
ATOM 1460 C C . GLU A 1 185 ? 32.772 3.914 8.959 1.00 54.34 185 GLU A C 1
ATOM 1462 O O . GLU A 1 185 ? 33.705 4.641 8.618 1.00 54.34 185 GLU A O 1
ATOM 1467 N N . ASP A 1 186 ? 32.219 4.035 10.173 1.00 51.72 186 ASP A N 1
ATOM 1468 C CA . ASP A 1 186 ? 32.519 5.153 11.096 1.00 51.72 186 ASP A CA 1
ATOM 1469 C C . ASP A 1 186 ? 33.621 4.868 12.154 1.00 51.72 186 ASP A C 1
ATOM 1471 O O . ASP A 1 186 ? 33.912 5.734 12.983 1.00 51.72 186 ASP A O 1
ATOM 1475 N N . ASP A 1 187 ? 34.282 3.701 12.128 1.00 52.00 187 ASP A N 1
ATOM 1476 C CA . ASP A 1 187 ? 35.253 3.269 13.162 1.00 52.00 187 ASP A CA 1
ATOM 1477 C C . ASP A 1 187 ? 36.737 3.208 12.699 1.00 52.00 187 ASP A C 1
ATOM 1479 O O . ASP A 1 187 ? 37.572 2.568 13.345 1.00 52.00 187 ASP A O 1
ATOM 1483 N N . GLU A 1 188 ? 37.124 3.914 11.627 1.00 49.50 188 GLU A N 1
ATOM 1484 C CA . GLU A 1 188 ? 38.541 4.117 11.249 1.00 49.50 188 GLU A CA 1
ATOM 1485 C C . GLU A 1 188 ? 38.928 5.604 11.100 1.00 49.50 188 GLU A C 1
ATOM 1487 O O . GLU A 1 188 ? 39.390 6.037 10.051 1.00 49.50 188 GLU A O 1
ATOM 1492 N N . GLU A 1 189 ? 38.845 6.392 12.178 1.00 49.22 189 GLU A N 1
ATOM 1493 C CA . GLU A 1 189 ? 39.776 7.520 12.373 1.00 49.22 189 GLU A CA 1
ATOM 1494 C C . GLU A 1 189 ? 40.316 7.560 13.816 1.00 49.22 189 GLU A C 1
ATOM 1496 O O . GLU A 1 189 ? 39.678 8.071 14.741 1.00 49.22 189 GLU A O 1
ATOM 1501 N N . ALA A 1 190 ? 41.535 7.030 13.994 1.00 40.91 190 ALA A N 1
ATOM 1502 C CA . ALA A 1 190 ? 42.403 7.234 15.158 1.00 40.91 190 ALA A CA 1
ATOM 1503 C C . ALA A 1 190 ? 43.856 7.474 14.723 1.00 40.91 190 ALA A C 1
ATOM 1505 O O . ALA A 1 190 ? 44.354 6.720 13.855 1.00 40.91 190 ALA A O 1
#

Foldseek 3Di:
DFFFWWQFQPPRHIQAACPAPVHGAWKWWDDADPDFTFIAGHHHRHCATNNDRNLLVQQPQQDDPVLQVQQCVQQVHSSSLSCCQVPNWWWQFPPPRAIEGECGDHRPPDPHDYHYDNHDQCAQDVLQVRGGNVVCCVVVRIPTDHDDGPQATHMDSDRPDHSVPTDHIGTDPCSSHNDPVVVPPPPPDD

Sequence (190 aa):
MGTFSWKTADTNESIAISDSSRGARDVYLLQPGDEAPIKEDDYEGCGVFGGVDAYQWLAERNLTPEQLQEAIEVCGNAKMVGVSLEHGNYFEHSKTGQLYTIFHRYPPIVDQPITHLDITYGTPHEFFDGMDANTAIKSGLLIPRRVELEFPLKFSFSPNEDYASLPASERCPYQGVYFPEDEDEDDEEA

Radi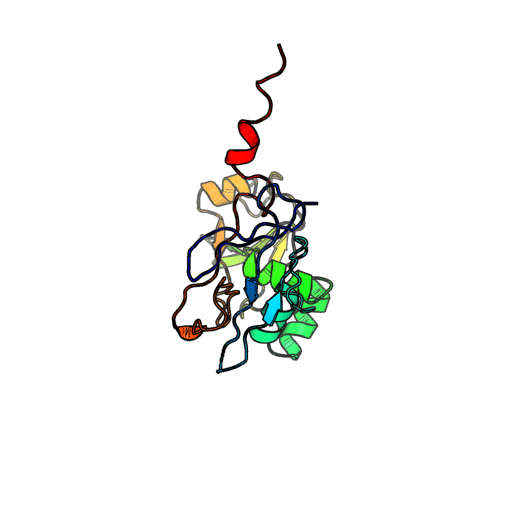us of gyration: 19.22 Å; chains: 1; bounding box: 62×30×49 Å

pLDDT: mean 90.84, std 10.02, range [40.91, 98.44]